Protein AF-A0A7S4BWJ1-F1 (afdb_monomer_lite)

Structure (mmCIF, N/CA/C/O backbone):
data_AF-A0A7S4BWJ1-F1
#
_entry.id   AF-A0A7S4BWJ1-F1
#
loop_
_atom_site.group_PDB
_atom_site.id
_atom_site.type_symbol
_atom_site.label_atom_id
_atom_site.label_alt_id
_atom_site.label_comp_id
_atom_site.label_asym_id
_atom_site.label_entity_id
_atom_site.label_seq_id
_atom_site.pdbx_PDB_ins_code
_atom_site.Cartn_x
_atom_site.Cartn_y
_atom_site.Cartn_z
_atom_site.occupancy
_atom_site.B_iso_or_equiv
_atom_site.auth_seq_id
_atom_site.auth_comp_id
_atom_site.auth_asym_id
_atom_site.auth_atom_id
_atom_site.pdbx_PDB_model_num
ATOM 1 N N . SER A 1 1 ? 9.819 14.520 -28.546 1.00 39.53 1 SER A N 1
ATOM 2 C CA . SER A 1 1 ? 8.420 14.051 -28.594 1.00 39.53 1 SER A CA 1
ATOM 3 C C . SER A 1 1 ? 8.382 12.664 -29.224 1.00 39.53 1 SER A C 1
ATOM 5 O O . SER A 1 1 ? 8.125 12.524 -30.409 1.00 39.53 1 SER A O 1
ATOM 7 N N . GLY A 1 2 ? 8.712 11.624 -28.452 1.00 38.44 2 GLY A N 1
ATOM 8 C CA . GLY A 1 2 ? 8.504 10.240 -28.890 1.00 38.44 2 GLY A CA 1
ATOM 9 C C . GLY A 1 2 ? 7.064 9.857 -28.573 1.00 38.44 2 GLY A C 1
ATOM 10 O O . GLY A 1 2 ? 6.700 9.837 -27.399 1.00 38.44 2 GLY A O 1
ATOM 11 N N . GLY A 1 3 ? 6.239 9.668 -29.602 1.00 44.72 3 GLY A N 1
ATOM 12 C CA . GLY A 1 3 ? 4.825 9.327 -29.455 1.00 44.72 3 GLY A CA 1
ATOM 13 C C . GLY A 1 3 ? 4.635 8.011 -28.701 1.00 44.72 3 GLY A C 1
ATOM 14 O O . GLY A 1 3 ? 5.409 7.071 -28.867 1.00 44.72 3 GLY A O 1
ATOM 15 N N . CYS A 1 4 ? 3.595 7.953 -27.871 1.00 61.53 4 CYS A N 1
ATOM 16 C CA . CYS A 1 4 ? 3.177 6.757 -27.144 1.00 61.53 4 CYS A CA 1
ATOM 17 C C . CYS A 1 4 ? 2.519 5.730 -28.099 1.00 61.53 4 CYS A C 1
ATOM 19 O O . CYS A 1 4 ? 1.411 5.293 -27.813 1.00 61.53 4 CYS A O 1
ATOM 21 N N . ASN A 1 5 ? 3.161 5.320 -29.199 1.00 47.78 5 ASN A N 1
ATOM 22 C CA . ASN A 1 5 ? 2.589 4.308 -30.099 1.00 47.78 5 ASN A CA 1
ATOM 23 C C . ASN A 1 5 ? 2.694 2.894 -29.507 1.00 47.78 5 ASN A C 1
ATOM 25 O O . ASN A 1 5 ? 3.675 2.552 -28.846 1.00 47.78 5 ASN A O 1
ATOM 29 N N . ASP A 1 6 ? 1.636 2.115 -29.719 1.00 45.41 6 ASP A N 1
ATOM 30 C CA . ASP A 1 6 ? 1.399 0.799 -29.137 1.00 45.41 6 ASP A CA 1
ATOM 31 C C . ASP A 1 6 ? 2.317 -0.271 -29.735 1.00 45.41 6 ASP A C 1
ATOM 33 O O . ASP A 1 6 ? 2.319 -0.507 -30.941 1.00 45.41 6 ASP A O 1
ATOM 37 N N . ALA A 1 7 ? 3.055 -0.976 -28.880 1.00 34.31 7 ALA A N 1
ATOM 38 C CA . ALA A 1 7 ? 3.516 -2.320 -29.199 1.00 34.31 7 ALA A CA 1
ATOM 39 C C . ALA A 1 7 ? 2.448 -3.293 -28.681 1.00 34.31 7 ALA A C 1
ATOM 41 O O . ALA A 1 7 ? 2.498 -3.740 -27.537 1.00 34.31 7 ALA A O 1
ATOM 42 N N . SER A 1 8 ? 1.424 -3.554 -29.495 1.00 33.28 8 SER A N 1
ATOM 43 C CA . SER A 1 8 ? 0.473 -4.638 -29.237 1.00 33.28 8 SER A CA 1
ATOM 44 C C . SER A 1 8 ? 1.195 -5.987 -29.351 1.00 33.28 8 SER A C 1
ATOM 46 O O . SER A 1 8 ? 1.904 -6.197 -30.339 1.00 33.28 8 SER A O 1
ATOM 48 N N . PRO A 1 9 ? 1.007 -6.943 -28.427 1.00 37.25 9 PRO A N 1
ATOM 49 C CA . PRO A 1 9 ? 1.383 -8.321 -28.699 1.00 37.25 9 PRO A CA 1
ATOM 50 C C . PRO A 1 9 ? 0.425 -8.893 -29.755 1.00 37.25 9 PRO A C 1
ATOM 52 O O . PRO A 1 9 ? -0.798 -8.800 -29.625 1.00 37.25 9 PRO A O 1
ATOM 55 N N . SER A 1 10 ? 0.979 -9.464 -30.826 1.00 34.44 10 SER A N 1
ATOM 56 C CA . SER A 1 10 ? 0.205 -10.093 -31.896 1.00 34.44 10 SER A CA 1
ATOM 57 C C . SER A 1 10 ? -0.663 -11.224 -31.342 1.00 34.44 10 SER A C 1
ATOM 59 O O . SER A 1 10 ? -0.141 -12.193 -30.789 1.00 34.44 10 SER A O 1
ATOM 61 N N . THR A 1 11 ? -1.974 -11.149 -31.551 1.00 34.91 11 THR A N 1
ATOM 62 C CA . THR A 1 11 ? -2.877 -12.293 -31.406 1.00 34.91 11 THR A CA 1
ATOM 63 C C . THR A 1 11 ? -3.617 -12.490 -32.721 1.00 34.91 11 THR A C 1
ATOM 65 O O . THR A 1 11 ? -4.463 -11.694 -33.110 1.00 34.91 11 THR A O 1
ATOM 68 N N . ALA A 1 12 ? -3.274 -13.561 -33.433 1.00 31.23 12 ALA A N 1
ATOM 69 C CA . ALA A 1 12 ? -4.161 -14.157 -34.417 1.00 31.23 12 ALA A CA 1
ATOM 70 C C . ALA A 1 12 ? -4.761 -15.402 -33.760 1.00 31.23 12 ALA A C 1
ATOM 72 O O . ALA A 1 12 ? -4.110 -16.440 -33.669 1.00 31.23 12 ALA A O 1
ATOM 73 N N . VAL A 1 13 ? -5.993 -15.284 -33.269 1.00 35.00 13 VAL A N 1
ATOM 74 C CA . VAL A 1 13 ? -6.851 -16.434 -32.970 1.00 35.00 13 VAL A CA 1
ATOM 75 C C . VAL A 1 13 ? -8.160 -16.185 -33.703 1.00 35.00 13 VAL A C 1
ATOM 77 O O . VAL A 1 13 ? -8.812 -15.164 -33.499 1.00 35.00 13 VAL A O 1
ATOM 80 N N . GLY A 1 14 ? -8.471 -17.087 -34.633 1.00 27.53 14 GLY A N 1
ATOM 81 C CA . GLY A 1 14 ? -9.634 -17.002 -35.504 1.00 27.53 14 GLY A CA 1
ATOM 82 C C . GLY A 1 14 ? -10.941 -17.012 -34.720 1.00 27.53 14 GLY A C 1
ATOM 83 O O . GLY A 1 14 ? -11.116 -17.764 -33.763 1.00 27.53 14 GLY A O 1
ATOM 84 N N . THR A 1 15 ? -11.868 -16.168 -35.152 1.00 31.91 15 THR A N 1
ATOM 85 C CA . THR A 1 15 ? -13.240 -16.120 -34.666 1.00 31.91 15 THR A CA 1
ATOM 86 C C . THR A 1 15 ? -14.075 -17.194 -35.362 1.00 31.91 15 THR A C 1
ATOM 88 O O . THR A 1 15 ? -14.269 -17.167 -36.575 1.00 31.91 15 THR A O 1
ATOM 91 N N . SER A 1 16 ? -14.640 -18.117 -34.588 1.00 29.56 16 SER A N 1
ATOM 92 C CA . SER A 1 16 ? -15.870 -18.819 -34.963 1.00 29.56 16 SER A CA 1
ATOM 93 C C . SER A 1 16 ? -16.861 -18.643 -33.822 1.00 29.56 16 SER A C 1
ATOM 95 O O . SER A 1 16 ? -16.600 -19.072 -32.699 1.00 29.56 16 SER A O 1
ATOM 97 N N . GLY A 1 17 ? -17.946 -17.925 -34.103 1.00 32.59 17 GLY A N 1
ATOM 98 C CA . GLY A 1 17 ? -18.931 -17.519 -33.113 1.00 32.59 17 GLY A CA 1
ATOM 99 C C . GLY A 1 17 ? -19.754 -18.677 -32.566 1.00 32.59 17 GLY A C 1
ATOM 100 O O . GLY A 1 17 ? -20.134 -19.585 -33.300 1.00 32.59 17 GLY A O 1
ATOM 101 N N . ILE A 1 18 ? -20.090 -18.570 -31.284 1.00 29.91 18 ILE A N 1
ATOM 102 C CA . ILE A 1 18 ? -21.282 -19.162 -30.685 1.00 29.91 18 ILE A CA 1
ATOM 103 C C . ILE A 1 18 ? -21.836 -18.099 -29.735 1.00 29.91 18 ILE A C 1
ATOM 105 O O . ILE A 1 18 ? -21.133 -17.623 -28.847 1.00 29.91 18 ILE A O 1
ATOM 109 N N . ALA A 1 19 ? -23.079 -17.683 -29.971 1.00 36.59 19 ALA A N 1
ATOM 110 C CA . ALA A 1 19 ? -23.831 -16.872 -29.028 1.00 36.59 19 ALA A CA 1
ATOM 111 C C . ALA A 1 19 ? -24.174 -17.736 -27.808 1.00 36.59 19 ALA A C 1
ATOM 113 O O . ALA A 1 19 ? -24.750 -18.811 -27.967 1.00 36.59 19 ALA A O 1
ATOM 114 N N . THR A 1 20 ? -23.848 -17.265 -26.607 1.00 30.75 20 THR A N 1
ATOM 115 C CA . THR A 1 20 ? -24.339 -17.858 -25.360 1.00 30.75 20 THR A CA 1
ATOM 116 C C . THR A 1 20 ? -24.841 -16.771 -24.425 1.00 30.75 20 THR A C 1
ATOM 118 O O . THR A 1 20 ? -24.214 -15.725 -24.263 1.00 30.75 20 THR A O 1
ATOM 121 N N . GLU A 1 21 ? -26.014 -17.055 -23.874 1.00 32.78 21 GLU A N 1
ATOM 122 C CA . GLU A 1 21 ? -26.848 -16.253 -22.988 1.00 32.78 21 GLU A CA 1
ATOM 123 C C . GLU A 1 21 ? -26.105 -15.706 -21.759 1.00 32.78 21 GLU A C 1
ATOM 125 O O . GLU A 1 21 ? -25.102 -16.261 -21.308 1.00 32.78 21 GLU A O 1
ATOM 130 N N . ALA A 1 22 ? -26.639 -14.615 -21.200 1.00 37.72 22 ALA A N 1
ATOM 131 C CA . ALA A 1 22 ? -26.168 -13.967 -19.982 1.00 37.72 22 ALA A CA 1
ATOM 132 C C . ALA A 1 22 ? -26.289 -14.905 -18.764 1.00 37.72 22 ALA A C 1
ATOM 134 O O . ALA A 1 22 ? -27.278 -14.891 -18.031 1.00 37.72 22 ALA A O 1
ATOM 135 N N . GLY A 1 23 ? -25.271 -15.737 -18.558 1.00 31.92 23 GLY A N 1
ATOM 136 C CA . GLY A 1 23 ? -25.072 -16.501 -17.336 1.00 31.92 23 GLY A CA 1
ATOM 137 C C . GLY A 1 23 ? -24.516 -15.606 -16.231 1.00 31.92 23 GLY A C 1
ATOM 138 O O . GLY A 1 23 ? -23.552 -14.875 -16.439 1.00 31.92 23 GLY A O 1
ATOM 139 N N . SER A 1 24 ? -25.122 -15.681 -15.046 1.00 41.91 24 SER A N 1
ATOM 140 C CA . SER A 1 24 ? -24.577 -15.163 -13.788 1.00 41.91 24 SER A CA 1
ATOM 141 C C . SER A 1 24 ? -23.093 -15.541 -13.661 1.00 41.91 24 SER A C 1
ATOM 143 O O . SER A 1 24 ? -22.748 -16.713 -13.502 1.00 41.91 24 SER A O 1
ATOM 145 N N . SER A 1 25 ? -22.202 -14.552 -13.767 1.00 46.81 25 SER A N 1
ATOM 146 C CA . SER A 1 25 ? -20.763 -14.747 -13.612 1.00 46.81 25 SER A CA 1
ATOM 147 C C . SER A 1 25 ? -20.450 -14.977 -12.132 1.00 46.81 25 SER A C 1
ATOM 149 O O . SER A 1 25 ? -20.190 -14.035 -11.379 1.00 46.81 25 SER A O 1
ATOM 151 N N . ASN A 1 26 ? -20.496 -16.235 -11.692 1.00 55.44 26 ASN A N 1
ATOM 152 C CA . ASN A 1 26 ? -19.967 -16.642 -10.392 1.00 55.44 26 ASN A CA 1
ATOM 153 C C . ASN A 1 26 ? -18.438 -16.527 -10.416 1.00 55.44 26 ASN A C 1
ATOM 155 O O . ASN A 1 26 ? -17.720 -17.521 -10.552 1.00 55.44 26 ASN A O 1
ATOM 159 N N . VAL A 1 27 ? -17.919 -15.303 -10.284 1.00 64.19 27 VAL A N 1
ATOM 160 C CA . VAL A 1 27 ? -16.497 -15.119 -9.991 1.00 64.19 27 VAL A CA 1
ATOM 161 C C . VAL A 1 27 ? -16.212 -15.815 -8.679 1.00 64.19 27 VAL A C 1
ATOM 163 O O . VAL A 1 27 ? -16.706 -15.420 -7.624 1.00 64.19 27 VAL A O 1
ATOM 166 N N . THR A 1 28 ? -15.412 -16.867 -8.758 1.00 78.56 28 THR A N 1
ATOM 167 C CA . THR A 1 28 ? -15.057 -17.655 -7.591 1.00 78.56 28 THR A CA 1
ATOM 168 C C . THR A 1 28 ? -13.766 -17.085 -7.025 1.00 78.56 28 THR A C 1
ATOM 170 O O . THR A 1 28 ? -12.676 -17.360 -7.519 1.00 78.56 28 THR A O 1
ATOM 173 N N . TYR A 1 29 ? -13.893 -16.247 -6.000 1.00 93.56 29 TYR A N 1
ATOM 174 C CA . TYR A 1 29 ? -12.792 -15.973 -5.084 1.00 93.56 29 TYR A CA 1
ATOM 175 C C . TYR A 1 29 ? -12.915 -16.887 -3.864 1.00 93.56 29 TYR A C 1
ATOM 177 O O . TYR A 1 29 ? -14.016 -17.249 -3.446 1.00 93.56 29 TYR A O 1
ATOM 185 N N . SER A 1 30 ? -11.788 -17.251 -3.266 1.00 94.88 30 SER A N 1
ATOM 186 C CA . SER A 1 30 ? -11.740 -18.008 -2.011 1.00 94.88 30 SER A CA 1
ATOM 187 C C . SER A 1 30 ? -11.031 -17.198 -0.935 1.00 94.88 30 SER A C 1
ATOM 189 O O . SER A 1 30 ? -10.383 -16.196 -1.229 1.00 94.88 30 SER A O 1
ATOM 191 N N . ARG A 1 31 ? -11.116 -17.618 0.331 1.00 95.69 31 ARG A N 1
ATOM 192 C CA . ARG A 1 31 ? -10.208 -17.083 1.356 1.00 95.69 31 ARG A CA 1
ATOM 193 C C . ARG A 1 31 ? -8.766 -17.388 0.956 1.00 95.69 31 ARG A C 1
ATOM 195 O O . ARG A 1 31 ? -8.497 -18.455 0.400 1.00 95.69 31 ARG A O 1
ATOM 202 N N . LEU A 1 32 ? -7.861 -16.454 1.233 1.00 94.94 32 LEU A N 1
ATOM 203 C CA . LEU A 1 32 ? -6.437 -16.662 1.012 1.00 94.94 32 LEU A CA 1
ATOM 204 C C . LEU A 1 32 ? -5.968 -17.839 1.894 1.00 94.94 32 LEU A C 1
ATOM 206 O O . LEU A 1 32 ? -6.185 -17.797 3.109 1.00 94.94 32 LEU A O 1
ATOM 210 N N . PRO A 1 33 ? -5.369 -18.899 1.321 1.00 92.38 33 PRO A N 1
ATOM 211 C CA . PRO A 1 33 ? -4.972 -20.074 2.092 1.00 92.38 33 PRO A CA 1
ATOM 212 C C . PRO A 1 33 ? -4.001 -19.728 3.223 1.00 92.38 33 PRO A C 1
ATOM 214 O O . PRO A 1 33 ? -3.115 -18.892 3.049 1.00 92.38 33 PRO A O 1
ATOM 217 N N . ASN A 1 34 ? -4.151 -20.399 4.369 1.00 90.12 34 ASN A N 1
ATOM 218 C CA . ASN A 1 34 ? -3.296 -20.236 5.553 1.00 90.12 34 ASN A CA 1
ATOM 219 C C . ASN A 1 34 ? -3.198 -18.790 6.080 1.00 90.12 34 ASN A C 1
ATOM 221 O O . ASN A 1 34 ? -2.219 -18.439 6.735 1.00 90.12 34 ASN A O 1
ATOM 225 N N . SER A 1 35 ? -4.205 -17.953 5.812 1.00 90.25 35 SER A N 1
ATOM 226 C CA . SER A 1 35 ? -4.239 -16.558 6.247 1.00 90.25 35 SER A CA 1
ATOM 227 C C . SER A 1 35 ? -5.557 -16.222 6.956 1.00 90.25 35 SER A C 1
ATOM 229 O O . SER A 1 35 ? -6.624 -16.638 6.494 1.00 90.25 35 SER A O 1
ATOM 231 N N . PRO A 1 36 ? -5.528 -15.440 8.054 1.00 88.75 36 PRO A N 1
ATOM 232 C CA . PRO A 1 36 ? -6.744 -14.983 8.728 1.00 88.75 36 PRO A CA 1
ATOM 233 C C . PRO A 1 36 ? -7.492 -13.885 7.950 1.00 88.75 36 PRO A C 1
ATOM 235 O O . PRO A 1 36 ? -8.639 -13.576 8.268 1.00 88.75 36 PRO A O 1
ATOM 238 N N . PHE A 1 37 ? -6.867 -13.292 6.930 1.00 93.00 37 PHE A N 1
ATOM 239 C CA . PHE A 1 37 ? -7.472 -12.290 6.054 1.00 93.00 37 PHE A CA 1
ATOM 240 C C . PHE A 1 37 ? -7.005 -12.454 4.604 1.00 93.00 37 PHE A C 1
ATOM 242 O O . PHE A 1 37 ? -6.018 -13.122 4.306 1.00 93.00 37 PHE A O 1
ATOM 249 N N . GLY A 1 38 ? -7.709 -11.798 3.694 1.00 95.31 38 GLY A N 1
ATOM 250 C CA . GLY A 1 38 ? -7.449 -11.82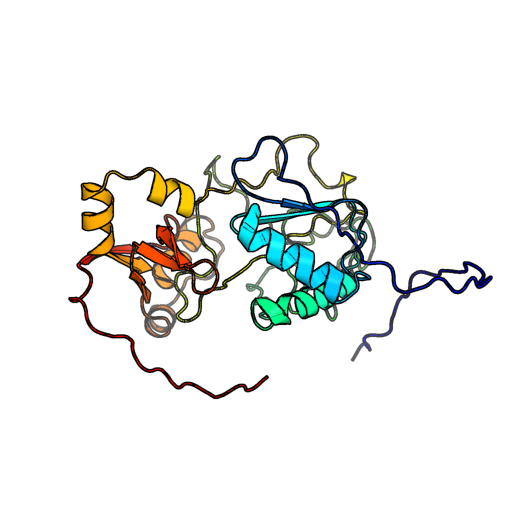6 2.265 1.00 95.31 38 GLY A CA 1
ATOM 251 C C . GLY A 1 38 ? -8.352 -12.778 1.501 1.00 95.31 38 GLY A C 1
ATOM 252 O O . GLY A 1 38 ? -8.768 -13.825 2.004 1.00 95.31 38 GLY A O 1
ATOM 253 N N . ILE A 1 39 ? -8.651 -12.393 0.266 1.00 97.00 39 ILE A N 1
ATOM 254 C CA . ILE A 1 39 ? -9.196 -13.297 -0.742 1.00 97.00 39 ILE A CA 1
ATOM 255 C C . ILE A 1 39 ? -8.139 -13.619 -1.794 1.00 97.00 39 ILE A C 1
ATOM 257 O O . ILE A 1 39 ? -7.246 -12.815 -2.067 1.00 97.00 39 ILE A O 1
ATOM 261 N N . GLU A 1 40 ? -8.274 -14.787 -2.403 1.00 97.38 40 GLU A N 1
ATOM 262 C CA . GLU A 1 40 ? -7.518 -15.210 -3.569 1.00 97.38 40 GLU A CA 1
ATOM 263 C C . GLU A 1 40 ? -8.458 -15.321 -4.775 1.00 97.38 40 GLU A C 1
ATOM 265 O O . GLU A 1 40 ? -9.530 -15.922 -4.686 1.00 97.38 40 GLU A O 1
ATOM 270 N N . VAL A 1 41 ? -8.048 -14.736 -5.901 1.00 96.44 41 VAL A N 1
ATOM 271 C CA . VAL A 1 41 ? -8.742 -14.807 -7.191 1.00 96.44 41 VAL A CA 1
ATOM 272 C C . VAL A 1 41 ? -7.865 -15.601 -8.157 1.00 96.44 41 VAL A C 1
ATOM 274 O O . VAL A 1 41 ? -6.705 -15.248 -8.387 1.00 96.44 41 VAL A O 1
ATOM 277 N N . ARG A 1 42 ? -8.418 -16.670 -8.735 1.00 94.69 42 ARG A N 1
ATOM 278 C CA . ARG A 1 42 ? -7.762 -17.516 -9.746 1.00 94.69 42 ARG A CA 1
ATOM 279 C C . ARG A 1 42 ? -8.638 -17.617 -10.988 1.00 94.69 42 ARG A C 1
ATOM 281 O O . ARG A 1 42 ? -9.853 -17.492 -10.896 1.00 94.69 42 ARG A O 1
ATOM 288 N N . GLY A 1 43 ? -8.018 -17.844 -12.145 1.00 92.12 43 GLY A N 1
ATOM 289 C CA . GLY A 1 43 ? -8.739 -18.054 -13.406 1.00 92.12 43 GLY A CA 1
ATOM 290 C C . GLY A 1 43 ? -9.390 -16.805 -14.014 1.00 92.12 43 GLY A C 1
ATOM 291 O O . GLY A 1 43 ? -10.083 -16.931 -15.016 1.00 92.12 43 GLY A O 1
ATOM 292 N N . LEU A 1 44 ? -9.152 -15.611 -13.460 1.00 93.44 44 LEU A N 1
ATOM 293 C CA . LEU A 1 44 ? -9.688 -14.343 -13.963 1.00 93.44 44 LEU A CA 1
ATOM 294 C C . LEU A 1 44 ? -8.547 -13.383 -14.313 1.00 93.44 44 LEU A C 1
ATOM 296 O O . LEU A 1 44 ? -7.764 -13.023 -13.437 1.00 93.44 44 LEU A O 1
ATOM 300 N N . GLN A 1 45 ? -8.461 -12.934 -15.569 1.00 94.31 45 GLN A N 1
ATOM 301 C CA . GLN A 1 45 ? -7.558 -11.843 -15.960 1.00 94.31 45 GLN A CA 1
ATOM 302 C C . GLN A 1 45 ? -8.230 -10.502 -15.655 1.00 94.31 45 GLN A C 1
ATOM 304 O O . GLN A 1 45 ? -9.194 -10.118 -16.318 1.00 94.31 45 GLN A O 1
ATOM 309 N N . LEU A 1 46 ? -7.717 -9.772 -14.665 1.00 95.06 46 LEU A N 1
ATOM 310 C CA . LEU A 1 46 ? -8.362 -8.563 -14.146 1.00 95.06 46 LEU A CA 1
ATOM 311 C C . LEU A 1 46 ? -8.500 -7.448 -15.186 1.00 95.06 46 LEU A C 1
ATOM 313 O O . LEU A 1 46 ? -9.426 -6.643 -15.103 1.00 95.06 46 LEU A O 1
ATOM 317 N N . LEU A 1 47 ? -7.604 -7.394 -16.173 1.00 94.88 47 LEU A N 1
ATOM 318 C CA . LEU A 1 47 ? -7.691 -6.426 -17.266 1.00 94.88 47 LEU A CA 1
ATOM 319 C C . LEU A 1 47 ? -8.964 -6.622 -18.105 1.00 94.88 47 LEU A C 1
ATOM 321 O O . LEU A 1 47 ? -9.558 -5.643 -18.546 1.00 94.88 47 LEU A O 1
ATOM 325 N N . HIS A 1 48 ? -9.398 -7.873 -18.278 1.00 93.81 48 HIS A N 1
ATOM 326 C CA . HIS A 1 48 ? -10.514 -8.258 -19.147 1.00 93.81 48 HIS A CA 1
ATOM 327 C C . HIS A 1 48 ? -11.788 -8.639 -18.388 1.00 93.81 48 HIS A C 1
ATOM 329 O O . HIS A 1 48 ? -12.808 -8.890 -19.020 1.00 93.81 48 HIS A O 1
ATOM 335 N N . ALA A 1 49 ? -11.741 -8.671 -17.053 1.00 95.00 49 ALA A N 1
ATOM 336 C CA . ALA A 1 49 ? -12.911 -8.930 -16.223 1.00 95.00 49 ALA A CA 1
ATOM 337 C C . ALA A 1 49 ? -14.042 -7.947 -16.560 1.00 95.00 49 ALA A C 1
ATOM 339 O O . ALA A 1 49 ? -13.784 -6.748 -16.721 1.00 95.00 49 ALA A O 1
ATOM 340 N N . THR A 1 50 ? -15.284 -8.416 -16.613 1.00 95.50 50 THR A N 1
ATOM 341 C CA . THR A 1 50 ? -16.449 -7.531 -16.749 1.00 95.50 50 THR A CA 1
ATOM 342 C C . THR A 1 50 ? -16.586 -6.625 -15.520 1.00 95.50 50 THR A C 1
ATOM 344 O O . THR A 1 50 ? -15.951 -6.841 -14.484 1.00 95.50 50 THR A O 1
ATOM 347 N N . ASP A 1 51 ? -17.406 -5.580 -15.611 1.00 94.44 51 ASP A N 1
ATOM 348 C CA . ASP A 1 51 ? -17.600 -4.670 -14.479 1.00 94.44 51 ASP A CA 1
ATOM 349 C C . ASP A 1 51 ? -18.311 -5.341 -13.291 1.00 94.44 51 ASP A C 1
ATOM 351 O O . ASP A 1 51 ? -18.013 -5.002 -12.145 1.00 94.44 51 ASP A O 1
ATOM 355 N N . ASP A 1 52 ? -19.177 -6.330 -13.531 1.00 94.25 52 ASP A N 1
ATOM 356 C CA . ASP A 1 52 ? -19.816 -7.104 -12.460 1.00 94.25 52 ASP A CA 1
ATOM 357 C C . ASP A 1 52 ? -18.830 -8.069 -11.793 1.00 94.25 52 ASP A C 1
ATOM 359 O O . ASP A 1 52 ? -18.792 -8.166 -10.563 1.00 94.25 52 ASP A O 1
ATOM 363 N N . GLU A 1 53 ? -17.964 -8.716 -12.576 1.00 95.44 53 GLU A N 1
ATOM 364 C CA . GLU A 1 53 ? -16.888 -9.554 -12.042 1.00 95.44 53 GLU A CA 1
ATOM 365 C C . GLU A 1 53 ? -15.922 -8.736 -11.176 1.00 95.44 53 GLU A C 1
ATOM 367 O O . GLU A 1 53 ? -15.578 -9.131 -10.058 1.00 95.44 53 GLU A O 1
ATOM 372 N N . PHE A 1 54 ? -15.531 -7.555 -11.661 1.00 95.19 54 PHE A N 1
ATOM 373 C CA . PHE A 1 54 ? -14.650 -6.643 -10.939 1.00 95.19 54 PHE A CA 1
ATOM 374 C C . PHE A 1 54 ? -15.303 -6.120 -9.651 1.00 95.19 54 PHE A C 1
ATOM 376 O O . PHE A 1 54 ? -14.665 -6.059 -8.597 1.00 95.19 54 PHE A O 1
ATOM 383 N N . ARG A 1 55 ? -16.597 -5.781 -9.703 1.00 94.81 55 ARG A N 1
ATOM 384 C CA . ARG A 1 55 ? -17.363 -5.375 -8.517 1.00 94.81 55 ARG A CA 1
ATOM 385 C C . ARG A 1 55 ? -17.439 -6.505 -7.494 1.00 94.81 55 ARG A C 1
ATOM 387 O O . ARG A 1 55 ? -17.259 -6.252 -6.304 1.00 94.81 55 ARG A O 1
ATOM 394 N N . SER A 1 56 ? -17.661 -7.738 -7.951 1.00 95.00 56 SER A N 1
ATOM 395 C CA . SER A 1 56 ? -17.727 -8.926 -7.096 1.00 95.00 56 SER A CA 1
ATOM 396 C C . SER A 1 56 ? -16.427 -9.133 -6.315 1.00 95.00 56 SER A C 1
ATOM 398 O O . SER A 1 56 ? -16.458 -9.234 -5.087 1.00 95.00 56 SER A O 1
ATOM 400 N N . ILE A 1 57 ? -15.265 -9.090 -6.979 1.00 96.31 57 ILE A N 1
ATOM 401 C CA . ILE A 1 57 ? -13.974 -9.276 -6.292 1.00 96.31 57 ILE A CA 1
ATOM 402 C C . ILE A 1 57 ? -13.637 -8.122 -5.340 1.00 96.31 57 ILE A C 1
ATOM 404 O O . ILE A 1 57 ? -13.113 -8.368 -4.255 1.00 96.31 57 ILE A O 1
ATOM 408 N N . VAL A 1 58 ? -13.975 -6.873 -5.684 1.00 95.25 58 VAL A N 1
ATOM 409 C CA . VAL A 1 58 ? -13.770 -5.728 -4.779 1.00 95.25 58 VAL A CA 1
ATOM 410 C C . VAL A 1 58 ? -14.687 -5.845 -3.556 1.00 95.25 58 VAL A C 1
ATOM 412 O O . VAL A 1 58 ? -14.244 -5.642 -2.424 1.00 95.25 58 VAL A O 1
ATOM 415 N N . GLY A 1 59 ? -15.944 -6.253 -3.750 1.00 94.69 59 GLY A N 1
ATOM 416 C CA . GLY A 1 59 ? -16.866 -6.557 -2.654 1.00 94.69 59 GLY A CA 1
ATOM 417 C C . GLY A 1 59 ? -16.354 -7.688 -1.757 1.00 94.69 59 GLY A C 1
ATOM 418 O O . GLY A 1 59 ? -16.367 -7.563 -0.527 1.00 94.69 59 GLY A O 1
ATOM 419 N N . GLY A 1 60 ? -15.832 -8.762 -2.354 1.00 94.88 60 GLY A N 1
ATOM 420 C CA . GLY A 1 60 ? -15.196 -9.879 -1.653 1.00 94.88 60 GLY A CA 1
ATOM 421 C C . GLY A 1 60 ? -13.968 -9.457 -0.847 1.00 94.88 60 GLY A C 1
ATOM 422 O O . GLY A 1 60 ? -13.809 -9.870 0.304 1.00 94.88 60 GLY A O 1
ATOM 423 N N . MET A 1 61 ? -13.137 -8.568 -1.397 1.00 95.12 61 MET A N 1
ATOM 424 C CA . MET A 1 61 ? -11.968 -8.016 -0.711 1.00 95.12 61 MET A CA 1
ATOM 425 C C . MET A 1 61 ? -12.355 -7.341 0.608 1.00 95.12 61 MET A C 1
ATOM 427 O O . MET A 1 61 ? -11.703 -7.562 1.628 1.00 95.12 61 MET A O 1
ATOM 431 N N . PHE A 1 62 ? -13.426 -6.548 0.624 1.00 93.25 62 PHE A N 1
ATOM 432 C CA . PHE A 1 62 ? -13.884 -5.887 1.846 1.00 93.25 62 PHE A CA 1
ATOM 433 C C . PHE A 1 62 ? -14.600 -6.845 2.804 1.00 93.25 62 PHE A C 1
ATOM 435 O O . PHE A 1 62 ? -14.258 -6.899 3.991 1.00 93.25 62 PHE A O 1
ATOM 442 N N . SER A 1 63 ? -15.582 -7.593 2.299 1.00 91.38 63 SER A N 1
ATOM 443 C CA . SER A 1 63 ? -16.486 -8.415 3.116 1.00 91.38 63 SER A CA 1
ATOM 444 C C . SER A 1 63 ? -15.821 -9.674 3.679 1.00 91.38 63 SER A C 1
ATOM 446 O O . SER A 1 63 ? -16.036 -10.011 4.839 1.00 91.38 63 SER A O 1
ATOM 448 N N . VAL A 1 64 ? -14.973 -10.337 2.890 1.00 91.00 64 VAL A N 1
ATOM 449 C CA . VAL A 1 64 ? -14.317 -11.605 3.250 1.00 91.00 64 VAL A CA 1
ATOM 450 C C . VAL A 1 64 ? -12.818 -11.413 3.461 1.00 91.00 64 VAL A C 1
ATOM 452 O O . VAL A 1 64 ? -12.252 -11.967 4.401 1.00 91.00 64 VAL A O 1
ATOM 455 N N . GLY A 1 65 ? -12.177 -10.613 2.607 1.00 91.12 65 GLY A N 1
ATOM 456 C CA . GLY A 1 65 ? -10.722 -10.453 2.571 1.00 91.12 65 GLY A CA 1
ATOM 457 C C . GLY A 1 65 ? -10.156 -9.433 3.554 1.00 91.12 65 GLY A C 1
ATOM 458 O O . GLY A 1 65 ? -8.942 -9.305 3.668 1.00 91.12 65 GLY A O 1
ATOM 459 N N . HIS A 1 66 ? -11.008 -8.696 4.262 1.00 90.69 66 HIS A N 1
ATOM 460 C CA . HIS A 1 66 ? -10.607 -7.668 5.224 1.00 90.69 66 HIS A CA 1
ATOM 461 C C . HIS A 1 66 ? -9.633 -6.627 4.636 1.00 90.69 66 HIS A C 1
ATOM 463 O O . HIS A 1 66 ? -8.747 -6.136 5.330 1.00 90.69 66 HIS A O 1
ATOM 469 N N . GLY A 1 67 ? -9.815 -6.289 3.355 1.00 92.00 67 GLY A N 1
ATOM 470 C CA . GLY A 1 67 ? -9.013 -5.298 2.634 1.00 92.00 67 GLY A CA 1
ATOM 471 C C . GLY A 1 67 ? -7.855 -5.866 1.809 1.00 92.00 67 GLY A C 1
ATOM 472 O O . GLY A 1 67 ? -7.144 -5.085 1.191 1.00 92.00 67 GLY A O 1
ATOM 473 N N . MET A 1 68 ? -7.667 -7.191 1.763 1.00 95.19 68 MET A N 1
ATOM 474 C CA . MET A 1 68 ? -6.615 -7.834 0.965 1.00 95.19 68 MET A CA 1
ATOM 475 C C . MET A 1 68 ? -7.205 -8.670 -0.181 1.00 95.19 68 MET A C 1
ATOM 477 O O . MET A 1 68 ? -8.101 -9.492 0.029 1.00 95.19 68 MET A O 1
ATOM 481 N N . LEU A 1 69 ? -6.680 -8.478 -1.392 1.00 96.19 69 LEU A N 1
ATOM 482 C CA . LEU A 1 69 ? -7.013 -9.244 -2.595 1.00 96.19 69 LEU A CA 1
ATOM 483 C C . LEU A 1 69 ? -5.718 -9.675 -3.277 1.00 96.19 69 LEU A C 1
ATOM 485 O O . LEU A 1 69 ? -4.878 -8.841 -3.605 1.00 96.19 69 LEU A O 1
ATOM 489 N N . VAL A 1 70 ? -5.584 -10.976 -3.531 1.00 96.44 70 VAL A N 1
ATOM 490 C CA . VAL A 1 70 ? -4.470 -11.554 -4.289 1.00 96.44 70 VAL A CA 1
ATOM 491 C C . VAL A 1 70 ? -5.018 -12.179 -5.566 1.00 96.44 70 VAL A C 1
ATOM 493 O O . VAL A 1 70 ? -5.690 -13.206 -5.518 1.00 96.44 70 VAL A O 1
ATOM 496 N N . ALA A 1 71 ? -4.729 -11.574 -6.717 1.00 95.69 71 ALA A N 1
ATOM 497 C CA . ALA A 1 71 ? -5.057 -12.149 -8.018 1.00 95.69 71 ALA A CA 1
ATOM 498 C C . ALA A 1 71 ? -3.852 -12.910 -8.574 1.00 95.69 71 ALA A C 1
ATOM 500 O O . ALA A 1 71 ? -2.750 -12.366 -8.667 1.00 95.69 71 ALA A O 1
ATOM 501 N N . ARG A 1 72 ? -4.053 -14.180 -8.924 1.00 93.62 72 ARG A N 1
ATOM 502 C CA . ARG A 1 72 ? -2.994 -15.061 -9.432 1.00 93.62 72 ARG A CA 1
ATOM 503 C C . ARG A 1 72 ? -2.907 -15.012 -10.949 1.00 93.62 72 ARG A C 1
ATOM 505 O O . ARG A 1 72 ? -3.878 -14.677 -11.620 1.00 93.62 72 ARG A O 1
ATOM 512 N N . ASP A 1 73 ? -1.734 -15.362 -11.466 1.00 91.94 73 ASP A N 1
ATOM 513 C CA . ASP A 1 73 ? -1.508 -15.650 -12.887 1.00 91.94 73 ASP A CA 1
ATOM 514 C C . ASP A 1 73 ? -1.859 -14.486 -13.835 1.00 91.94 73 ASP A C 1
ATOM 516 O O . ASP A 1 73 ? -2.265 -14.695 -14.979 1.00 91.94 73 ASP A O 1
ATOM 520 N N . GLN A 1 74 ? -1.703 -13.245 -13.360 1.00 94.06 74 GLN A N 1
ATOM 521 C CA . GLN A 1 74 ? -1.951 -12.035 -14.146 1.00 94.06 74 GLN A CA 1
ATOM 522 C C . GLN A 1 74 ? -0.807 -11.778 -15.130 1.00 94.06 74 GLN A C 1
ATOM 524 O O . GLN A 1 74 ? 0.364 -11.715 -14.734 1.00 94.06 74 GLN A O 1
ATOM 529 N N . ARG A 1 75 ? -1.144 -11.566 -16.402 1.00 92.56 75 ARG A N 1
ATOM 530 C CA . ARG A 1 75 ? -0.181 -11.255 -17.468 1.00 92.56 75 ARG A CA 1
ATOM 531 C C . ARG A 1 75 ? -0.388 -9.818 -17.922 1.00 92.56 75 ARG A C 1
ATOM 533 O O . ARG A 1 75 ? -1.263 -9.557 -18.738 1.00 92.56 75 ARG A O 1
ATOM 540 N N . LEU A 1 76 ? 0.372 -8.894 -17.341 1.00 92.56 76 LEU A N 1
ATOM 541 C CA . LEU A 1 76 ? 0.175 -7.459 -17.528 1.00 92.56 76 LEU A CA 1
ATOM 542 C C . LEU A 1 76 ? 1.493 -6.807 -17.947 1.00 92.56 76 LEU A C 1
ATOM 544 O O . LEU A 1 76 ? 2.489 -6.889 -17.225 1.00 92.56 76 LEU A O 1
ATOM 548 N N . ALA A 1 77 ? 1.495 -6.122 -19.086 1.00 91.44 77 ALA A N 1
ATOM 549 C CA . ALA A 1 77 ? 2.542 -5.160 -19.405 1.00 91.44 77 ALA A CA 1
ATOM 550 C C . ALA A 1 77 ? 2.368 -3.889 -18.542 1.00 91.44 77 ALA A C 1
ATOM 552 O O . ALA A 1 77 ? 1.283 -3.648 -18.006 1.00 91.44 77 ALA A O 1
ATOM 553 N N . PRO A 1 78 ? 3.379 -3.006 -18.427 1.00 91.31 78 PRO A N 1
ATOM 554 C CA . PRO A 1 78 ? 3.258 -1.772 -17.643 1.00 91.31 78 PRO A CA 1
ATOM 555 C C . PRO A 1 78 ? 2.016 -0.922 -17.976 1.00 91.31 78 PRO A C 1
ATOM 557 O O . PRO A 1 78 ? 1.345 -0.420 -17.075 1.00 91.31 78 PRO A O 1
ATOM 560 N N . ARG A 1 79 ? 1.639 -0.810 -19.257 1.00 92.19 79 ARG A N 1
ATOM 561 C CA . ARG A 1 79 ? 0.413 -0.092 -19.656 1.00 92.19 79 ARG A CA 1
ATOM 562 C C . ARG A 1 79 ? -0.868 -0.770 -19.169 1.00 92.19 79 ARG A C 1
ATOM 564 O O . ARG A 1 79 ? -1.815 -0.074 -18.794 1.00 92.19 79 ARG A O 1
ATOM 571 N N . ASP A 1 80 ? -0.887 -2.097 -19.129 1.00 94.75 80 ASP A N 1
ATOM 572 C CA . ASP A 1 80 ? -2.020 -2.867 -18.619 1.00 94.75 80 ASP A CA 1
ATOM 573 C C . ASP A 1 80 ? -2.177 -2.649 -17.115 1.00 94.75 80 ASP A C 1
ATOM 575 O O . ASP A 1 80 ? -3.288 -2.431 -16.638 1.00 94.75 80 ASP A O 1
ATOM 579 N N . VAL A 1 81 ? -1.063 -2.609 -16.372 1.00 94.38 81 VAL A N 1
ATOM 580 C CA . VAL A 1 81 ? -1.069 -2.284 -14.936 1.00 94.38 81 VAL A CA 1
ATOM 581 C C . VAL A 1 81 ? -1.618 -0.875 -14.704 1.00 94.38 81 VAL A C 1
ATOM 583 O O . VAL A 1 81 ? -2.480 -0.695 -13.847 1.00 94.38 81 VAL A O 1
ATOM 586 N N . GLN A 1 82 ? -1.188 0.124 -15.484 1.00 93.00 82 GLN A N 1
ATOM 587 C CA . GLN A 1 82 ? -1.734 1.481 -15.360 1.00 93.00 82 GLN A CA 1
ATOM 588 C C . GLN A 1 82 ? -3.237 1.530 -15.676 1.00 93.00 82 GLN A C 1
ATOM 590 O O . GLN A 1 82 ? -3.997 2.195 -14.971 1.00 93.00 82 GLN A O 1
ATOM 595 N N . THR A 1 83 ? -3.676 0.807 -16.704 1.00 94.00 83 THR A N 1
ATOM 596 C CA . THR A 1 83 ? -5.099 0.702 -17.063 1.00 94.00 83 THR A CA 1
ATOM 597 C C . THR A 1 83 ? -5.901 0.051 -15.937 1.00 94.00 83 THR A C 1
ATOM 599 O O . THR A 1 83 ? -6.950 0.560 -15.534 1.00 94.00 83 THR A O 1
ATOM 602 N N . LEU A 1 84 ? -5.380 -1.037 -15.370 1.00 94.94 84 LEU A N 1
ATOM 603 C CA . LEU A 1 84 ? -5.986 -1.750 -14.254 1.00 94.94 84 LEU A CA 1
ATOM 604 C C . LEU A 1 84 ? -6.074 -0.879 -12.990 1.00 94.94 84 LEU A C 1
ATOM 606 O O . LEU A 1 84 ? -7.116 -0.871 -12.333 1.00 94.94 84 LEU A O 1
ATOM 610 N N . LEU A 1 85 ? -5.041 -0.087 -12.682 1.00 93.25 85 LEU A N 1
ATOM 611 C CA . LEU A 1 85 ? -5.101 0.913 -11.608 1.00 93.25 85 LEU A CA 1
ATOM 612 C C . LEU A 1 85 ? -6.233 1.922 -11.833 1.00 93.25 85 LEU A C 1
ATOM 614 O O . LEU A 1 85 ? -6.928 2.282 -10.885 1.00 93.25 85 LEU A O 1
ATOM 618 N N . GLY A 1 86 ? -6.470 2.337 -13.080 1.00 92.69 86 GLY A N 1
ATOM 619 C CA . GLY A 1 86 ? -7.613 3.180 -13.437 1.00 92.69 86 GLY A CA 1
ATOM 620 C C . GLY A 1 86 ? -8.964 2.533 -13.107 1.00 92.69 86 GLY A C 1
ATOM 621 O O . GLY A 1 86 ? -9.856 3.210 -12.595 1.00 92.69 86 GLY A O 1
ATOM 622 N N . ARG A 1 87 ? -9.109 1.215 -13.319 1.00 94.06 87 ARG A N 1
ATOM 623 C CA . ARG A 1 87 ? -10.326 0.471 -12.933 1.00 94.06 87 ARG A CA 1
ATOM 624 C C . ARG A 1 87 ? -10.517 0.438 -11.419 1.00 94.06 87 ARG A C 1
ATOM 626 O O . ARG A 1 87 ? -11.616 0.714 -10.942 1.00 94.06 87 ARG A O 1
ATOM 633 N N . PHE A 1 88 ? -9.451 0.164 -10.665 1.00 93.88 88 PHE A N 1
ATOM 634 C CA . PHE A 1 88 ? -9.479 0.247 -9.202 1.00 93.88 88 PHE A CA 1
ATOM 635 C C . PHE A 1 88 ? -9.782 1.665 -8.708 1.00 93.88 88 PHE A C 1
ATOM 637 O O . PHE A 1 88 ? -10.452 1.827 -7.689 1.00 93.88 88 PHE A O 1
ATOM 644 N N . GLY A 1 89 ? -9.382 2.695 -9.455 1.00 91.69 89 GLY A N 1
ATOM 645 C CA . GLY A 1 89 ? -9.624 4.083 -9.078 1.00 91.69 89 GLY A CA 1
ATOM 646 C C . GLY A 1 89 ? -11.100 4.459 -8.926 1.00 91.69 89 GLY A C 1
ATOM 647 O O . GLY A 1 89 ? -11.415 5.359 -8.151 1.00 91.69 89 GLY A O 1
ATOM 648 N N . ARG A 1 90 ? -12.019 3.713 -9.556 1.00 90.50 90 ARG A N 1
ATOM 649 C CA . ARG A 1 90 ? -13.474 3.853 -9.342 1.00 90.50 90 ARG A CA 1
ATOM 650 C C . ARG A 1 90 ? -13.915 3.516 -7.908 1.00 90.50 90 ARG A C 1
ATOM 652 O O . ARG A 1 90 ? -14.976 3.952 -7.487 1.00 90.50 90 ARG A O 1
ATOM 659 N N . TYR A 1 91 ? -13.112 2.748 -7.170 1.00 91.69 91 TYR A N 1
ATOM 660 C CA . TYR A 1 91 ? -13.413 2.277 -5.813 1.00 91.69 91 TYR A CA 1
ATOM 661 C C . TYR A 1 91 ? -12.533 2.929 -4.737 1.00 91.69 91 TYR A C 1
ATOM 663 O O . TYR A 1 91 ? -12.958 3.039 -3.589 1.00 91.69 91 TYR A O 1
ATOM 671 N N . PHE A 1 92 ? -11.314 3.351 -5.094 1.00 91.12 92 PHE A N 1
ATOM 672 C CA . PHE A 1 92 ? -10.308 3.860 -4.145 1.00 91.12 92 PHE A CA 1
ATOM 673 C C . PHE A 1 92 ? -9.866 5.309 -4.409 1.00 91.12 92 PHE A C 1
ATOM 675 O O . PHE A 1 92 ? -9.079 5.852 -3.637 1.00 91.12 92 PHE A O 1
ATOM 682 N N . GLY A 1 93 ? -10.367 5.943 -5.473 1.00 89.44 93 GLY A N 1
ATOM 683 C CA . GLY A 1 93 ? -9.908 7.250 -5.945 1.00 89.44 93 GLY A CA 1
ATOM 684 C C . GLY A 1 93 ? -8.827 7.149 -7.025 1.00 89.44 93 GLY A C 1
ATOM 685 O O . GLY A 1 93 ? -8.217 6.102 -7.235 1.00 89.44 93 GLY A O 1
ATOM 686 N N . ALA A 1 94 ? -8.602 8.247 -7.749 1.00 88.50 94 ALA A N 1
ATOM 687 C CA . ALA A 1 94 ? -7.698 8.261 -8.898 1.00 88.50 94 ALA A CA 1
ATOM 688 C C . ALA A 1 94 ? -6.249 7.868 -8.519 1.00 88.50 94 ALA A C 1
ATOM 690 O O . ALA A 1 94 ? -5.748 8.320 -7.485 1.00 88.50 94 ALA A O 1
ATOM 691 N N . PRO A 1 95 ? -5.543 7.084 -9.362 1.00 87.56 95 PRO A N 1
ATOM 692 C CA . PRO A 1 95 ? -4.139 6.757 -9.136 1.00 87.56 95 PRO A CA 1
ATOM 693 C C . PRO A 1 95 ? -3.273 8.014 -9.037 1.00 87.56 95 PRO A C 1
ATOM 695 O O . PRO A 1 95 ? -3.280 8.868 -9.924 1.00 87.56 95 PRO A O 1
ATOM 698 N N . VAL A 1 96 ? -2.480 8.109 -7.973 1.00 85.81 96 VAL A N 1
ATOM 699 C CA . VAL A 1 96 ? -1.564 9.234 -7.767 1.00 85.81 96 VAL A CA 1
ATOM 700 C C . VAL A 1 96 ? -0.314 9.033 -8.633 1.00 85.81 96 VAL A C 1
ATOM 702 O O . VAL A 1 96 ? 0.250 7.937 -8.620 1.00 85.81 96 VAL A O 1
ATOM 705 N N . PRO A 1 97 ? 0.148 10.050 -9.386 1.00 85.00 97 PRO A N 1
ATOM 706 C CA . PRO A 1 97 ? 1.424 9.977 -10.086 1.00 85.00 97 PRO A CA 1
ATOM 707 C C . PRO A 1 97 ? 2.566 9.677 -9.118 1.00 85.00 97 PRO A C 1
ATOM 709 O O . PRO A 1 97 ? 2.668 10.276 -8.045 1.00 85.00 97 PRO A O 1
ATOM 712 N N . TYR A 1 98 ? 3.449 8.769 -9.512 1.00 81.12 98 TYR A N 1
ATOM 713 C CA . TYR A 1 98 ? 4.593 8.432 -8.694 1.00 81.12 98 TYR A CA 1
ATOM 714 C C . TYR A 1 98 ? 5.653 9.536 -8.782 1.00 81.12 98 TYR A C 1
ATOM 716 O O . TYR A 1 98 ? 6.209 9.815 -9.849 1.00 81.12 98 TYR A O 1
ATOM 724 N N . VAL A 1 99 ? 5.949 10.166 -7.645 1.00 75.12 99 VAL A N 1
ATOM 725 C CA . VAL A 1 99 ? 6.995 11.188 -7.544 1.00 75.12 99 VAL A CA 1
ATOM 726 C C . VAL A 1 99 ? 8.331 10.498 -7.289 1.00 75.12 99 VAL A C 1
ATOM 728 O O . VAL A 1 99 ? 8.611 10.056 -6.176 1.00 75.12 99 VAL A O 1
ATOM 731 N N . ARG A 1 100 ? 9.163 10.419 -8.332 1.00 71.69 100 ARG A N 1
ATOM 732 C CA . ARG A 1 100 ? 10.528 9.883 -8.238 1.00 71.69 100 ARG A CA 1
ATOM 733 C C . ARG A 1 100 ? 11.444 10.836 -7.481 1.00 71.69 100 ARG A C 1
ATOM 735 O O . ARG A 1 100 ? 11.406 12.050 -7.693 1.00 71.69 100 ARG A O 1
ATOM 742 N N . TRP A 1 101 ? 12.325 10.273 -6.663 1.00 64.56 101 TRP A N 1
ATOM 743 C CA . TRP A 1 101 ? 13.392 11.035 -6.025 1.00 64.56 101 TRP A CA 1
ATOM 744 C C . TRP A 1 101 ? 14.543 11.290 -7.010 1.00 64.56 101 TRP A C 1
ATOM 746 O O . TRP A 1 101 ? 14.799 10.460 -7.890 1.00 64.56 101 TRP A O 1
ATOM 756 N N . PRO A 1 102 ? 15.271 12.414 -6.875 1.00 58.94 102 PRO A N 1
ATOM 757 C CA . PRO A 1 102 ? 16.482 12.653 -7.654 1.00 58.94 102 PRO A CA 1
ATOM 758 C C . PRO A 1 102 ? 17.469 11.481 -7.526 1.00 58.94 102 PRO A C 1
ATOM 760 O O . PRO A 1 102 ? 17.727 11.012 -6.420 1.00 58.94 102 PRO A O 1
ATOM 763 N N . GLY A 1 103 ? 18.009 11.006 -8.65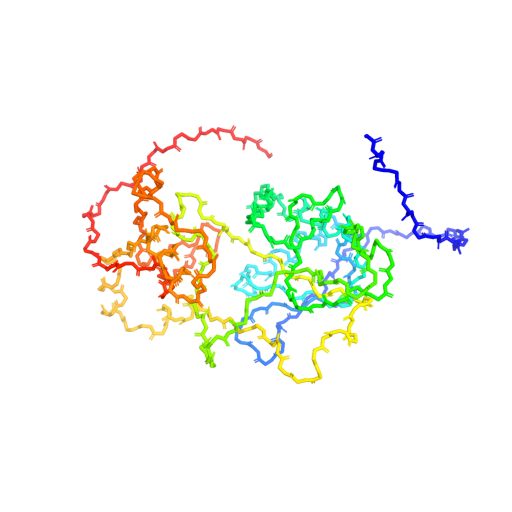3 1.00 62.72 103 GLY A N 1
ATOM 764 C CA . GLY A 1 103 ? 18.974 9.896 -8.691 1.00 62.72 103 GLY A CA 1
ATOM 765 C C . GLY A 1 103 ? 18.370 8.484 -8.714 1.00 62.72 103 GLY A C 1
ATOM 766 O O . GLY A 1 103 ? 19.119 7.509 -8.681 1.00 62.72 103 GLY A O 1
ATOM 767 N N . GLN A 1 104 ? 17.042 8.345 -8.778 1.00 69.25 104 GLN A N 1
ATOM 768 C CA . GLN A 1 104 ? 16.388 7.040 -8.925 1.00 69.25 104 GLN A CA 1
ATOM 769 C C . GLN A 1 104 ? 16.356 6.541 -10.373 1.00 69.25 104 GLN A C 1
ATOM 771 O O . GLN A 1 104 ? 16.577 7.303 -11.315 1.00 69.25 104 GLN A O 1
ATOM 776 N N . SER A 1 105 ? 16.088 5.240 -10.531 1.00 68.19 105 SER A N 1
ATOM 777 C CA . SER A 1 105 ? 16.018 4.565 -11.828 1.00 68.19 105 SER A CA 1
ATOM 778 C C . SER A 1 105 ? 15.031 5.237 -12.792 1.00 68.19 105 SER A C 1
ATOM 780 O O . SER A 1 105 ? 14.079 5.897 -12.351 1.00 68.19 105 SER A O 1
ATOM 782 N N . PRO A 1 106 ? 15.234 5.059 -14.112 1.00 75.81 106 PRO A N 1
ATOM 783 C CA . PRO A 1 106 ? 14.334 5.599 -15.119 1.00 75.81 106 PRO A CA 1
ATOM 784 C C . PRO A 1 106 ? 12.874 5.214 -14.858 1.00 75.81 106 PRO A C 1
ATOM 786 O O . PRO A 1 106 ? 12.563 4.107 -14.416 1.00 75.81 106 PRO A O 1
ATOM 789 N N . GLY A 1 107 ? 11.969 6.159 -15.114 1.00 80.69 107 GLY A N 1
ATOM 790 C CA . GLY A 1 107 ? 10.536 5.905 -15.033 1.00 80.69 107 GLY A CA 1
ATOM 791 C C . GLY A 1 107 ? 10.037 5.056 -16.198 1.00 80.69 107 GLY A C 1
ATOM 792 O O . GLY A 1 107 ? 10.664 4.997 -17.251 1.00 80.69 107 GLY A O 1
ATOM 793 N N . LEU A 1 108 ? 8.860 4.462 -16.029 1.00 88.12 108 LEU A N 1
ATOM 794 C CA . LEU A 1 108 ? 8.185 3.722 -17.090 1.00 88.12 108 LEU A CA 1
ATOM 795 C C . LEU A 1 108 ? 7.535 4.694 -18.087 1.00 88.12 108 LEU A C 1
ATOM 797 O O . LEU A 1 108 ? 6.726 5.553 -17.709 1.00 88.12 108 LEU A O 1
ATOM 801 N N . ARG A 1 109 ? 7.878 4.571 -19.372 1.00 88.06 109 ARG A N 1
ATOM 802 C CA . ARG A 1 109 ? 7.351 5.433 -20.439 1.00 88.06 109 ARG A CA 1
ATOM 803 C C . ARG A 1 109 ? 5.823 5.342 -20.505 1.00 88.06 109 ARG A C 1
ATOM 805 O O . ARG A 1 109 ? 5.244 4.260 -20.538 1.00 88.06 109 ARG A O 1
ATOM 812 N N . CYS A 1 110 ? 5.167 6.503 -20.537 1.00 86.38 110 CYS A N 1
ATOM 813 C CA . CYS A 1 110 ? 3.706 6.649 -20.552 1.00 86.38 110 CYS A CA 1
ATOM 814 C C . CYS A 1 110 ? 2.984 6.040 -19.319 1.00 86.38 110 CYS A C 1
ATOM 816 O O . CYS A 1 110 ? 1.753 6.029 -19.298 1.00 86.38 110 CYS A O 1
ATOM 818 N N . CYS A 1 111 ? 3.713 5.587 -18.285 1.00 90.31 111 CYS A N 1
ATOM 819 C CA . CYS A 1 111 ? 3.161 4.926 -17.099 1.00 90.31 111 CYS A CA 1
ATOM 820 C C . CYS A 1 111 ? 3.489 5.693 -15.800 1.00 90.31 111 CYS A C 1
ATOM 822 O O . CYS A 1 111 ? 4.242 5.226 -14.947 1.00 90.31 111 CYS A O 1
ATOM 824 N N . HIS A 1 112 ? 2.976 6.918 -15.669 1.00 87.00 112 HIS A N 1
ATOM 825 C CA . HIS A 1 112 ? 3.409 7.886 -14.650 1.00 87.00 112 HIS A CA 1
ATOM 826 C C . HIS A 1 112 ? 2.977 7.547 -13.218 1.00 87.00 112 HIS A C 1
ATOM 828 O O . HIS A 1 112 ? 3.586 8.043 -12.273 1.00 87.00 112 HIS A O 1
ATOM 834 N N . SER A 1 113 ? 1.945 6.720 -13.048 1.00 89.25 113 SER A N 1
ATOM 835 C CA . SER A 1 113 ? 1.474 6.270 -11.728 1.00 89.25 113 SER A CA 1
ATOM 836 C C . SER A 1 113 ? 2.195 5.016 -11.230 1.00 89.25 113 SER A C 1
ATOM 838 O O . SER A 1 113 ? 1.889 4.534 -10.145 1.00 89.25 113 SER A O 1
ATOM 840 N N . LEU A 1 114 ? 3.134 4.476 -12.014 1.00 90.56 114 LEU A N 1
ATOM 841 C CA . LEU A 1 114 ? 3.862 3.259 -11.679 1.00 90.56 114 LEU A CA 1
ATOM 842 C C . LEU A 1 114 ? 5.291 3.565 -11.231 1.00 90.56 114 LEU A C 1
ATOM 844 O O . LEU A 1 114 ? 5.984 4.413 -11.801 1.00 90.56 114 LEU A O 1
ATOM 848 N N . SER A 1 115 ? 5.746 2.793 -10.252 1.00 87.88 115 SER A N 1
ATOM 849 C CA . SER A 1 115 ? 7.148 2.661 -9.878 1.00 87.88 115 SER A CA 1
ATOM 850 C C . SER A 1 115 ? 7.567 1.199 -9.971 1.00 87.88 115 SER A C 1
ATOM 852 O O . SER A 1 115 ? 6.762 0.285 -9.796 1.00 87.88 115 SER A O 1
ATOM 854 N N . LEU A 1 116 ? 8.844 0.982 -10.276 1.00 88.06 116 LEU A N 1
ATOM 855 C CA . LEU A 1 116 ? 9.472 -0.328 -10.172 1.00 88.06 116 LEU A CA 1
ATOM 856 C C . LEU A 1 116 ? 10.158 -0.412 -8.809 1.00 88.06 116 LEU A C 1
ATOM 858 O O . LEU A 1 116 ? 10.876 0.512 -8.427 1.00 88.06 116 LEU A O 1
ATOM 862 N N . LEU A 1 117 ? 9.956 -1.513 -8.094 1.00 86.81 117 LEU A N 1
ATOM 863 C CA . LEU A 1 117 ? 10.603 -1.800 -6.816 1.00 86.81 117 LEU A CA 1
ATOM 864 C C . LEU A 1 117 ? 11.553 -2.983 -7.004 1.00 86.81 117 LEU A C 1
ATOM 866 O O . LEU A 1 117 ? 11.160 -3.997 -7.574 1.00 86.81 117 LEU A O 1
ATOM 870 N N . GLY A 1 118 ? 12.782 -2.860 -6.509 1.00 84.50 118 GLY A N 1
ATOM 871 C CA . GLY A 1 118 ? 13.769 -3.935 -6.551 1.00 84.50 118 GLY A CA 1
ATOM 872 C C . GLY A 1 118 ? 15.101 -3.523 -7.167 1.00 84.50 118 GLY A C 1
ATOM 873 O O . GLY A 1 118 ? 15.315 -2.380 -7.566 1.00 84.50 118 GLY A O 1
ATOM 874 N N . ASN A 1 119 ? 16.023 -4.481 -7.198 1.00 84.44 119 ASN A N 1
ATOM 875 C CA . ASN A 1 119 ? 17.397 -4.344 -7.687 1.00 84.44 119 ASN A CA 1
ATOM 876 C C . ASN A 1 119 ? 17.626 -5.018 -9.047 1.00 84.44 119 ASN A C 1
ATOM 878 O O . ASN A 1 119 ? 18.774 -5.303 -9.393 1.00 84.44 119 ASN A O 1
ATOM 882 N N . TYR A 1 120 ? 16.555 -5.277 -9.796 1.00 87.69 120 TYR A N 1
ATOM 883 C CA . TYR A 1 120 ? 16.631 -5.947 -11.085 1.00 87.69 120 TYR A CA 1
ATOM 884 C C . TYR A 1 120 ? 17.503 -5.155 -12.068 1.00 87.69 120 TYR A C 1
ATOM 886 O O . TYR A 1 120 ? 17.511 -3.921 -12.078 1.00 87.69 120 TYR A O 1
ATOM 894 N N . ARG A 1 121 ? 18.277 -5.875 -12.879 1.00 89.44 121 ARG A N 1
ATOM 895 C CA . ARG A 1 121 ? 19.112 -5.297 -13.932 1.00 89.44 121 ARG A CA 1
ATOM 896 C C . ARG A 1 121 ? 18.535 -5.695 -15.272 1.00 89.44 121 ARG A C 1
ATOM 898 O O . ARG A 1 121 ? 18.296 -6.882 -15.478 1.00 89.44 121 ARG A O 1
ATOM 905 N N . ALA A 1 122 ? 18.346 -4.710 -16.142 1.00 90.69 122 ALA A N 1
ATOM 906 C CA . ALA A 1 122 ? 17.779 -4.932 -17.457 1.00 90.69 122 ALA A CA 1
ATOM 907 C C . ALA A 1 122 ? 18.605 -5.976 -18.224 1.00 90.69 122 ALA A C 1
ATOM 909 O O . ALA A 1 122 ? 19.839 -5.910 -18.250 1.00 90.69 122 ALA A O 1
ATOM 910 N N . ARG A 1 123 ? 17.929 -6.954 -18.816 1.00 91.56 123 ARG A N 1
ATOM 911 C CA . ARG A 1 123 ? 18.514 -7.999 -19.666 1.00 91.56 123 ARG A CA 1
ATOM 912 C C . ARG A 1 123 ? 18.436 -7.628 -21.142 1.00 91.56 123 ARG A C 1
ATOM 914 O O . ARG A 1 123 ? 19.205 -8.156 -21.940 1.00 91.56 123 ARG A O 1
ATOM 921 N N . GLU A 1 124 ? 17.551 -6.694 -21.476 1.00 91.88 124 GLU A N 1
ATOM 922 C CA . GLU A 1 124 ? 17.307 -6.199 -22.828 1.00 91.88 124 GLU A CA 1
ATOM 923 C C . GLU A 1 124 ? 17.289 -4.660 -22.851 1.00 91.88 124 GLU A C 1
ATOM 925 O O . GLU A 1 124 ? 17.128 -4.002 -21.822 1.00 91.88 124 GLU A O 1
ATOM 930 N N . GLU A 1 125 ? 17.472 -4.073 -24.032 1.00 93.06 125 GLU A N 1
ATOM 931 C CA . GLU A 1 125 ? 17.384 -2.621 -24.225 1.00 93.06 125 GLU A CA 1
ATOM 932 C C . GLU A 1 125 ? 15.931 -2.133 -24.102 1.00 93.06 125 GLU A C 1
ATOM 934 O O . GLU A 1 125 ? 15.015 -2.756 -24.637 1.00 93.06 125 GLU A O 1
ATOM 939 N N . ASP A 1 126 ? 15.718 -0.994 -23.432 1.00 90.50 126 ASP A N 1
ATOM 940 C CA . ASP A 1 126 ? 14.386 -0.410 -23.174 1.00 90.50 126 ASP A CA 1
ATOM 941 C C . ASP A 1 126 ? 13.413 -1.394 -22.487 1.00 90.50 126 ASP A C 1
ATOM 943 O O . ASP A 1 126 ? 12.195 -1.320 -22.673 1.00 90.50 126 ASP A O 1
ATOM 947 N N . GLU A 1 127 ? 13.929 -2.319 -21.666 1.00 88.44 127 GLU A N 1
ATOM 948 C CA . GLU A 1 127 ? 13.103 -3.315 -20.979 1.00 88.44 127 GLU A CA 1
ATOM 949 C C . GLU A 1 127 ? 12.026 -2.629 -20.119 1.00 88.44 127 GLU A C 1
ATOM 951 O O . GLU A 1 127 ? 12.287 -1.647 -19.412 1.00 88.44 127 GLU A O 1
ATOM 956 N N . LEU A 1 128 ? 10.784 -3.121 -20.218 1.00 87.06 128 LEU A N 1
ATOM 957 C CA . LEU A 1 128 ? 9.572 -2.522 -19.633 1.00 87.06 128 LEU A CA 1
ATOM 958 C C . LEU A 1 128 ? 9.280 -1.071 -20.079 1.00 87.06 128 LEU A C 1
ATOM 960 O O . LEU A 1 128 ? 8.443 -0.398 -19.474 1.00 87.06 128 LEU A O 1
ATOM 964 N N . GLY A 1 129 ? 9.934 -0.563 -21.124 1.00 88.00 129 GLY A N 1
ATOM 965 C CA . GLY A 1 129 ? 9.791 0.826 -21.558 1.00 88.00 129 GLY A CA 1
ATOM 966 C C . GLY A 1 129 ? 10.488 1.822 -20.627 1.00 88.00 129 GLY A C 1
ATOM 967 O O . GLY A 1 129 ? 9.998 2.939 -20.447 1.00 88.00 129 GLY A O 1
ATOM 968 N N . THR A 1 130 ? 11.570 1.412 -19.964 1.00 88.69 130 THR A N 1
ATOM 969 C CA . THR A 1 130 ? 12.340 2.259 -19.033 1.00 88.69 130 THR A CA 1
ATOM 970 C C . THR A 1 130 ? 13.366 3.158 -19.728 1.00 88.69 130 THR A C 1
ATOM 972 O O . THR A 1 130 ? 13.817 4.148 -19.156 1.00 88.69 130 THR A O 1
ATOM 975 N N . GLY A 1 131 ? 13.753 2.835 -20.959 1.00 89.69 131 GLY A N 1
ATOM 976 C CA . GLY A 1 131 ? 14.882 3.429 -21.672 1.00 89.69 131 GLY A CA 1
ATOM 977 C C . GLY A 1 131 ? 16.248 3.005 -21.129 1.00 89.69 131 GLY A C 1
ATOM 978 O O . GLY A 1 131 ? 17.245 3.619 -21.501 1.00 89.69 131 GLY A O 1
ATOM 979 N N . ALA A 1 132 ? 16.291 2.014 -20.235 1.00 90.19 132 ALA A N 1
ATOM 980 C CA . ALA A 1 132 ? 17.525 1.495 -19.666 1.00 90.19 132 ALA A CA 1
ATOM 981 C C . ALA A 1 132 ? 18.297 0.640 -20.681 1.00 90.19 132 ALA A C 1
ATOM 983 O O . ALA A 1 132 ? 17.697 -0.023 -21.532 1.00 90.19 132 ALA A O 1
ATOM 984 N N . LYS A 1 133 ? 19.625 0.641 -20.556 1.00 92.69 133 LYS A N 1
ATOM 985 C CA . LYS A 1 133 ? 20.517 -0.262 -21.298 1.00 92.69 133 LYS A CA 1
ATOM 986 C C . LYS A 1 133 ? 20.676 -1.596 -20.583 1.00 92.69 133 LYS A C 1
ATOM 988 O O . LYS A 1 133 ? 20.507 -1.673 -19.362 1.00 92.69 133 LYS A O 1
ATOM 993 N N . VAL A 1 134 ? 21.112 -2.621 -21.314 1.00 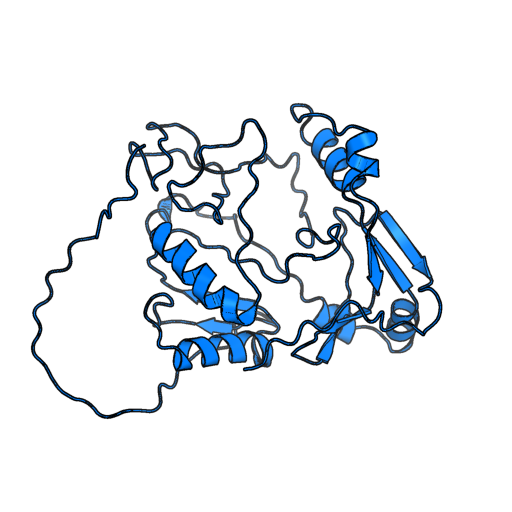94.25 134 VAL A N 1
ATOM 994 C CA . VAL A 1 134 ? 21.455 -3.919 -20.711 1.00 94.25 134 VAL A CA 1
ATOM 995 C C . VAL A 1 134 ? 22.453 -3.737 -19.557 1.00 94.25 134 VAL A C 1
ATOM 997 O O . VAL A 1 134 ? 23.482 -3.071 -19.679 1.00 94.25 134 VAL A O 1
ATOM 1000 N N . GLY A 1 135 ? 22.141 -4.343 -18.412 1.00 91.31 135 GLY A N 1
ATOM 1001 C CA . GLY A 1 135 ? 22.931 -4.298 -17.182 1.00 91.31 135 GLY A CA 1
ATOM 1002 C C . GLY A 1 135 ? 22.626 -3.115 -16.257 1.00 91.31 135 GLY A C 1
ATOM 1003 O O . GLY A 1 135 ? 23.020 -3.153 -15.082 1.00 91.31 135 GLY A O 1
ATOM 1004 N N . GLU A 1 136 ? 21.906 -2.088 -16.718 1.00 90.75 136 GLU A N 1
ATOM 1005 C CA . GLU A 1 136 ? 21.472 -0.980 -15.863 1.00 90.75 136 GLU A CA 1
ATOM 1006 C C . GLU A 1 136 ? 20.393 -1.436 -14.874 1.00 90.75 136 GLU A C 1
ATOM 1008 O O . GLU A 1 136 ? 19.550 -2.279 -15.176 1.00 90.75 136 GLU A O 1
ATOM 1013 N N . ARG A 1 137 ? 20.420 -0.889 -13.653 1.00 88.19 137 ARG A N 1
ATOM 1014 C CA . ARG A 1 137 ? 19.423 -1.220 -12.628 1.00 88.19 137 ARG A CA 1
ATOM 1015 C C . ARG A 1 137 ? 18.104 -0.513 -12.930 1.00 88.19 137 ARG A C 1
ATOM 1017 O O . ARG A 1 137 ? 18.045 0.721 -12.894 1.00 88.19 137 ARG A O 1
ATOM 1024 N N . ILE A 1 138 ? 17.041 -1.291 -13.098 1.00 86.81 138 ILE A N 1
ATOM 1025 C CA . ILE A 1 138 ? 15.673 -0.785 -13.169 1.00 86.81 138 ILE A CA 1
ATOM 1026 C C . ILE A 1 138 ? 14.956 -1.072 -11.850 1.00 86.81 138 ILE A C 1
ATOM 1028 O O . ILE A 1 138 ? 15.009 -2.173 -11.308 1.00 86.81 138 ILE A O 1
ATOM 1032 N N . GLY A 1 139 ? 14.305 -0.044 -11.317 1.00 84.88 139 GLY A N 1
ATOM 1033 C CA . GLY A 1 139 ? 13.624 -0.106 -10.034 1.00 84.88 139 GLY A CA 1
ATOM 1034 C C . GLY A 1 139 ? 14.380 0.481 -8.852 1.00 84.88 139 GLY A C 1
ATOM 1035 O O . GLY A 1 139 ? 15.592 0.710 -8.842 1.00 84.88 139 GLY A O 1
ATOM 1036 N N . GLU A 1 140 ? 13.586 0.795 -7.843 1.00 82.19 140 GLU A N 1
ATOM 1037 C CA . GLU A 1 140 ? 14.042 1.379 -6.606 1.00 82.19 140 GLU A CA 1
ATOM 1038 C C . GLU A 1 140 ? 14.511 0.294 -5.665 1.00 82.19 140 GLU A C 1
ATOM 1040 O O . GLU A 1 140 ? 13.726 -0.461 -5.092 1.00 82.19 140 GLU A O 1
ATOM 1045 N N . PHE A 1 141 ? 15.819 0.269 -5.470 1.00 78.75 141 PHE A N 1
ATOM 1046 C CA . PHE A 1 141 ? 16.448 -0.564 -4.475 1.00 78.75 141 PHE A CA 1
ATOM 1047 C C . PHE A 1 141 ? 17.021 0.304 -3.371 1.00 78.75 141 PHE A C 1
ATOM 1049 O O . PHE A 1 141 ? 17.800 1.224 -3.626 1.00 78.75 141 PHE A O 1
ATOM 1056 N N . LYS A 1 142 ? 16.644 -0.014 -2.138 1.00 73.12 142 LYS A N 1
ATOM 1057 C CA . LYS A 1 142 ? 17.228 0.563 -0.933 1.00 73.12 142 LYS A CA 1
ATOM 1058 C C . LYS A 1 142 ? 17.852 -0.607 -0.182 1.00 73.12 142 LYS A C 1
ATOM 1060 O O . LYS A 1 142 ? 17.090 -1.447 0.294 1.00 73.12 142 LYS A O 1
ATOM 1065 N N . PRO A 1 143 ? 19.190 -0.724 -0.134 1.00 65.19 143 PRO A N 1
ATOM 1066 C CA . PRO A 1 143 ? 19.812 -1.793 0.629 1.00 65.19 143 PRO A CA 1
ATOM 1067 C C . PRO A 1 143 ? 19.373 -1.650 2.087 1.00 65.19 143 PRO A C 1
ATOM 1069 O O . PRO A 1 143 ? 19.495 -0.575 2.677 1.00 65.19 143 PRO A O 1
ATOM 1072 N N . ALA A 1 144 ? 18.808 -2.714 2.648 1.00 58.47 144 ALA A N 1
ATOM 1073 C CA . ALA A 1 144 ? 18.528 -2.751 4.069 1.00 58.47 144 ALA A CA 1
ATOM 1074 C C . ALA A 1 144 ? 19.876 -2.839 4.794 1.00 58.47 144 ALA A C 1
ATOM 1076 O O . ALA A 1 144 ? 20.622 -3.802 4.627 1.00 58.47 144 ALA A O 1
ATOM 1077 N N . VAL A 1 145 ? 20.219 -1.795 5.546 1.00 55.25 145 VAL A N 1
ATOM 1078 C CA . VAL A 1 145 ? 21.257 -1.895 6.570 1.00 55.25 145 VAL A CA 1
ATOM 1079 C C . VAL A 1 145 ? 20.597 -2.693 7.698 1.00 55.25 145 VAL A C 1
ATOM 1081 O O . VAL A 1 145 ? 19.687 -2.171 8.338 1.00 55.25 145 VAL A O 1
ATOM 1084 N N . GLU A 1 146 ? 20.977 -3.967 7.834 1.00 56.62 146 GLU A N 1
ATOM 1085 C CA . GLU A 1 146 ? 20.422 -4.970 8.768 1.00 56.62 146 GLU A CA 1
ATOM 1086 C C . GLU A 1 146 ? 19.014 -5.513 8.437 1.00 56.62 146 GLU A C 1
ATOM 1088 O O . GLU A 1 146 ? 18.252 -4.920 7.672 1.00 56.62 146 GLU A O 1
ATOM 1093 N N . GLU A 1 147 ? 18.669 -6.672 9.022 1.00 55.47 147 GLU A N 1
ATOM 1094 C CA . GLU A 1 147 ? 17.375 -7.380 8.911 1.00 55.47 147 GLU A CA 1
ATOM 1095 C C . GLU A 1 147 ? 16.213 -6.630 9.600 1.00 55.47 147 GLU A C 1
ATOM 1097 O O . GLU A 1 147 ? 15.416 -7.189 10.360 1.00 55.47 147 GLU A O 1
ATOM 1102 N N . LEU A 1 148 ? 16.096 -5.327 9.369 1.00 59.78 148 LEU A N 1
ATOM 1103 C CA . LEU A 1 148 ? 15.030 -4.521 9.940 1.00 59.78 148 LEU A CA 1
ATOM 1104 C C . LEU A 1 148 ? 13.722 -4.802 9.195 1.00 59.78 148 LEU A C 1
ATOM 1106 O O . LEU A 1 148 ? 13.482 -4.304 8.095 1.00 59.78 148 LEU A O 1
ATOM 1110 N N . ARG A 1 149 ? 12.838 -5.582 9.825 1.00 67.25 149 ARG A N 1
ATOM 1111 C CA . ARG A 1 149 ? 11.425 -5.668 9.431 1.00 67.25 149 ARG A CA 1
ATOM 1112 C C . ARG A 1 149 ? 10.764 -4.306 9.651 1.00 67.25 149 ARG A C 1
ATOM 1114 O O . ARG A 1 149 ? 10.512 -3.901 10.783 1.00 67.25 149 ARG A O 1
ATOM 1121 N N . GLU A 1 150 ? 10.473 -3.598 8.565 1.00 79.38 150 GLU A N 1
ATOM 1122 C CA . GLU A 1 150 ? 9.890 -2.253 8.606 1.00 79.38 150 GLU A CA 1
ATOM 1123 C C . GLU A 1 150 ? 8.365 -2.265 8.501 1.00 79.38 150 GLU A C 1
ATOM 1125 O O . GLU A 1 150 ? 7.788 -2.117 7.420 1.00 79.38 150 GLU A O 1
ATOM 1130 N N . TRP A 1 151 ? 7.693 -2.367 9.644 1.00 89.31 151 TRP A N 1
ATOM 1131 C CA . TRP A 1 151 ? 6.249 -2.155 9.710 1.00 89.31 151 TRP A CA 1
ATOM 1132 C C . TRP A 1 151 ? 5.903 -0.682 9.495 1.00 89.31 151 TRP A C 1
ATOM 1134 O O . TRP A 1 151 ? 6.420 0.197 10.186 1.00 89.31 151 TRP A O 1
ATOM 1144 N N . HIS A 1 152 ? 5.014 -0.408 8.544 1.00 91.75 152 HIS A N 1
ATOM 1145 C CA . HIS A 1 152 ? 4.566 0.946 8.247 1.00 91.75 152 HIS A CA 1
ATOM 1146 C C . HIS A 1 152 ? 3.204 0.961 7.553 1.00 91.75 152 HIS A C 1
ATOM 1148 O O . HIS A 1 152 ? 2.701 -0.059 7.088 1.00 91.75 152 HIS A O 1
ATOM 1154 N N . MET A 1 153 ? 2.638 2.162 7.480 1.00 91.44 153 MET A N 1
ATOM 1155 C CA . MET A 1 153 ? 1.562 2.537 6.570 1.00 91.44 153 MET A CA 1
ATOM 1156 C C . MET A 1 153 ? 2.092 3.546 5.555 1.00 91.44 153 MET A C 1
ATOM 1158 O O . MET A 1 153 ? 2.842 4.462 5.914 1.00 91.44 153 MET A O 1
ATOM 1162 N N . ASP A 1 154 ? 1.682 3.433 4.302 1.00 89.81 154 ASP A N 1
ATOM 1163 C CA . ASP A 1 154 ? 2.129 4.380 3.289 1.00 89.81 154 ASP A CA 1
ATOM 1164 C C . ASP A 1 154 ? 1.497 5.757 3.492 1.00 89.81 154 ASP A C 1
ATOM 1166 O O . ASP A 1 154 ? 0.288 5.907 3.658 1.00 89.81 154 ASP A O 1
ATOM 1170 N N . ASN A 1 155 ? 2.346 6.788 3.474 1.00 89.38 155 ASN A N 1
ATOM 1171 C CA . ASN A 1 155 ? 1.946 8.195 3.431 1.00 89.38 155 ASN A CA 1
ATOM 1172 C C . ASN A 1 155 ? 0.967 8.642 4.529 1.00 89.38 155 ASN A C 1
ATOM 1174 O O . ASN A 1 155 ? 0.218 9.600 4.353 1.00 89.38 155 ASN A O 1
ATOM 1178 N N . SER A 1 156 ? 1.009 8.007 5.701 1.00 92.44 156 SER A N 1
ATOM 1179 C CA . SER A 1 156 ? 0.153 8.364 6.838 1.00 92.44 156 SER A CA 1
ATOM 1180 C C . SER A 1 156 ? 0.445 9.752 7.434 1.00 92.44 156 SER A C 1
ATOM 1182 O O . SER A 1 156 ? -0.335 10.229 8.254 1.00 92.44 156 SER A O 1
ATOM 1184 N N . PHE A 1 157 ? 1.542 10.401 7.031 1.00 91.88 157 PHE A N 1
ATOM 1185 C CA . PHE A 1 157 ? 1.881 11.801 7.326 1.00 91.88 157 PHE A CA 1
ATOM 1186 C C . PHE A 1 157 ? 1.246 12.810 6.349 1.00 91.88 157 PHE A C 1
ATOM 1188 O O . PHE A 1 157 ? 1.514 14.002 6.450 1.00 91.88 157 PHE A O 1
ATOM 1195 N N . MET A 1 158 ? 0.472 12.358 5.358 1.00 90.00 158 MET A N 1
ATOM 1196 C CA . MET A 1 158 ? -0.233 13.234 4.417 1.00 90.00 158 MET A CA 1
ATOM 1197 C C . MET A 1 158 ? -1.656 13.518 4.917 1.00 90.00 158 MET A C 1
ATOM 1199 O O . MET A 1 158 ? -2.266 12.626 5.506 1.00 90.00 158 MET A O 1
ATOM 1203 N N . PRO A 1 159 ? -2.231 14.707 4.644 1.00 86.00 159 PRO A N 1
ATOM 1204 C CA . PRO A 1 159 ? -3.610 15.028 5.036 1.00 86.00 159 PRO A CA 1
ATOM 1205 C C . PRO A 1 159 ? -4.640 14.116 4.353 1.00 86.00 159 PRO A C 1
ATOM 1207 O O . PRO A 1 159 ? -5.663 13.770 4.936 1.00 86.00 159 PRO A O 1
ATOM 1210 N N . HIS A 1 160 ? -4.334 13.678 3.130 1.00 85.38 160 HIS A N 1
ATOM 1211 C CA . HIS A 1 160 ? -5.075 12.661 2.395 1.00 85.38 160 HIS A CA 1
ATOM 1212 C C . HIS A 1 160 ? -4.139 11.468 2.165 1.00 85.38 160 HIS A C 1
ATOM 1214 O O . HIS A 1 160 ? -3.420 11.444 1.162 1.00 85.38 160 HIS A O 1
ATOM 1220 N N . PRO A 1 161 ? -4.055 10.527 3.123 1.00 83.12 161 PRO A N 1
ATOM 1221 C CA . PRO A 1 161 ? -3.173 9.379 2.997 1.00 83.12 161 PRO A CA 1
ATOM 1222 C C . PRO A 1 161 ? -3.668 8.466 1.876 1.00 83.12 161 PRO A C 1
ATOM 1224 O O . PRO A 1 161 ? -4.858 8.432 1.555 1.00 83.12 161 PRO A O 1
ATOM 1227 N N . GLN A 1 162 ? -2.748 7.703 1.293 1.00 85.50 162 GLN A N 1
ATOM 1228 C CA . GLN A 1 162 ? -3.116 6.683 0.317 1.00 85.50 162 GLN A CA 1
ATOM 1229 C C . GLN A 1 162 ? -3.978 5.618 1.001 1.00 85.50 162 GLN A C 1
ATOM 1231 O O . GLN A 1 162 ? -3.640 5.124 2.075 1.00 85.50 162 GLN A O 1
ATOM 1236 N N . VAL A 1 163 ? -5.116 5.293 0.387 1.00 88.88 163 VAL A N 1
ATOM 1237 C CA . VAL A 1 163 ? -6.110 4.370 0.963 1.00 88.88 163 VAL A CA 1
ATOM 1238 C C . VAL A 1 163 ? -5.934 2.927 0.490 1.00 88.88 163 VAL A C 1
ATOM 1240 O O . VAL A 1 163 ? -6.515 2.020 1.077 1.00 88.88 163 VAL A O 1
ATOM 1243 N N . ALA A 1 164 ? -5.139 2.716 -0.561 1.00 91.25 164 ALA A N 1
ATOM 1244 C CA . ALA A 1 164 ? -4.820 1.412 -1.120 1.00 91.25 164 ALA A CA 1
ATOM 1245 C C . ALA A 1 164 ? -3.456 1.450 -1.823 1.00 91.25 164 ALA A C 1
ATOM 1247 O O . ALA A 1 164 ? -3.047 2.484 -2.354 1.00 91.25 164 ALA A O 1
ATOM 1248 N N . ILE A 1 165 ? -2.792 0.296 -1.861 1.00 92.25 165 ILE A N 1
ATOM 1249 C CA . ILE A 1 165 ? -1.594 0.038 -2.659 1.00 92.25 165 ILE A CA 1
ATOM 1250 C C . ILE A 1 165 ? -1.840 -1.200 -3.522 1.00 92.25 165 ILE A C 1
ATOM 1252 O O . ILE A 1 165 ? -2.519 -2.137 -3.103 1.00 92.25 165 ILE A O 1
ATOM 1256 N N . SER A 1 166 ? -1.303 -1.207 -4.738 1.00 93.25 166 SER A N 1
ATOM 1257 C CA . SER A 1 166 ? -1.277 -2.389 -5.600 1.00 93.25 166 SER A CA 1
ATOM 1258 C C . SER A 1 166 ? 0.167 -2.734 -5.918 1.00 93.25 166 SER A C 1
ATOM 1260 O O . SER A 1 166 ? 0.925 -1.883 -6.378 1.00 93.25 166 SER A O 1
ATOM 1262 N N . LEU A 1 167 ? 0.530 -3.989 -5.675 1.00 93.62 167 LEU A N 1
ATOM 1263 C CA . LEU A 1 167 ? 1.834 -4.543 -6.009 1.00 93.62 167 LEU A CA 1
ATOM 1264 C C . LEU A 1 167 ? 1.637 -5.607 -7.083 1.00 93.62 167 LEU A C 1
ATOM 1266 O O . LEU A 1 167 ? 0.763 -6.465 -6.960 1.00 93.62 167 LEU A O 1
ATOM 1270 N N . TYR A 1 168 ? 2.449 -5.544 -8.133 1.00 93.12 168 TYR A N 1
ATOM 1271 C CA . TYR A 1 168 ? 2.441 -6.523 -9.210 1.00 93.12 168 TYR A CA 1
ATOM 1272 C C . TYR A 1 168 ? 3.852 -7.064 -9.411 1.00 93.12 168 TYR A C 1
ATOM 1274 O O . TYR A 1 168 ? 4.781 -6.296 -9.649 1.00 93.12 168 TYR A O 1
ATOM 1282 N N . ALA A 1 169 ? 3.991 -8.386 -9.318 1.00 90.12 169 ALA A N 1
ATOM 1283 C CA . ALA A 1 169 ? 5.188 -9.098 -9.736 1.00 90.12 169 ALA A CA 1
ATOM 1284 C C . ALA A 1 169 ? 5.025 -9.482 -11.218 1.00 90.12 169 ALA A C 1
ATOM 1286 O O . ALA A 1 169 ? 4.139 -10.287 -11.528 1.00 90.12 169 ALA A O 1
ATOM 1287 N N . PRO A 1 170 ? 5.820 -8.912 -12.143 1.00 84.12 170 PRO A N 1
ATOM 1288 C CA . PRO A 1 170 ? 5.655 -9.168 -13.567 1.00 84.12 170 PRO A CA 1
ATOM 1289 C C . PRO A 1 170 ? 5.868 -10.638 -13.920 1.00 84.12 170 PRO A C 1
ATOM 1291 O O . PRO A 1 170 ? 6.901 -11.223 -13.607 1.00 84.12 170 PRO A O 1
ATOM 1294 N N . SER A 1 171 ? 4.887 -11.230 -14.606 1.00 77.50 171 SER A N 1
ATOM 1295 C CA . SER A 1 171 ? 4.915 -12.658 -14.966 1.00 77.50 171 SER A CA 1
ATOM 1296 C C . SER A 1 171 ? 6.084 -13.047 -15.881 1.00 77.50 171 SER A C 1
ATOM 1298 O O . SER A 1 171 ? 6.523 -14.190 -15.861 1.00 77.50 171 SER A O 1
ATOM 1300 N N . ASN A 1 172 ? 6.608 -12.101 -16.662 1.00 76.75 172 ASN A N 1
ATOM 1301 C CA . ASN A 1 172 ? 7.774 -12.291 -17.523 1.00 76.75 172 ASN A CA 1
ATOM 1302 C C . ASN A 1 172 ? 9.112 -12.130 -16.781 1.00 76.75 172 ASN A C 1
ATOM 1304 O O . ASN A 1 172 ? 10.150 -12.386 -17.375 1.00 76.75 172 ASN A O 1
ATOM 1308 N N . LEU A 1 173 ? 9.087 -11.713 -15.511 1.00 77.75 173 LEU A N 1
ATOM 1309 C CA . LEU A 1 173 ? 10.266 -11.511 -14.664 1.00 77.75 173 LEU A CA 1
ATOM 1310 C C . LEU A 1 173 ? 10.237 -12.424 -13.434 1.00 77.75 173 LEU A C 1
ATOM 1312 O O . LEU A 1 173 ? 10.850 -12.124 -12.413 1.00 77.75 173 LEU A O 1
ATOM 1316 N N . THR A 1 174 ? 9.511 -13.542 -13.486 1.00 70.88 174 THR A N 1
ATOM 1317 C CA . THR A 1 174 ? 9.428 -14.473 -12.350 1.00 70.88 174 THR A CA 1
ATOM 1318 C C . THR A 1 174 ? 10.778 -15.082 -11.994 1.00 70.88 174 THR A C 1
ATOM 1320 O O . THR A 1 174 ? 11.014 -15.388 -10.834 1.00 70.88 174 THR A O 1
ATOM 1323 N N . ASP A 1 175 ? 11.679 -15.220 -12.965 1.00 71.62 175 ASP A N 1
ATOM 1324 C CA . ASP A 1 175 ? 13.057 -15.664 -12.740 1.00 71.62 175 ASP A CA 1
ATOM 1325 C C . ASP A 1 175 ? 13.960 -14.568 -12.136 1.00 71.62 175 ASP A C 1
ATOM 1327 O O . ASP A 1 175 ? 15.096 -14.837 -11.755 1.00 71.62 175 ASP A O 1
ATOM 1331 N N . ALA A 1 176 ? 13.472 -13.326 -12.057 1.00 75.38 176 ALA A N 1
ATOM 1332 C CA . ALA A 1 176 ? 14.105 -12.236 -11.324 1.00 75.38 176 ALA A CA 1
ATOM 1333 C C . ALA A 1 176 ? 13.670 -12.181 -9.852 1.00 75.38 176 ALA A C 1
ATOM 1335 O O . ALA A 1 176 ? 14.274 -11.447 -9.068 1.00 75.38 176 ALA A O 1
ATOM 1336 N N . LEU A 1 177 ? 12.629 -12.931 -9.473 1.00 81.25 177 LEU A N 1
ATOM 1337 C CA . LEU A 1 177 ? 12.261 -13.100 -8.073 1.00 81.25 177 LEU A CA 1
ATOM 1338 C C . LEU A 1 177 ? 13.253 -14.065 -7.409 1.00 81.25 177 LEU A C 1
ATOM 1340 O O . LEU A 1 177 ? 13.657 -15.051 -8.029 1.00 81.25 177 LEU A O 1
ATOM 1344 N N . PRO A 1 178 ? 13.666 -13.802 -6.160 1.00 80.88 178 PRO A N 1
ATOM 1345 C CA . PRO A 1 178 ? 14.546 -14.718 -5.455 1.00 80.88 178 PRO A CA 1
ATOM 1346 C C . PRO A 1 178 ? 13.830 -16.057 -5.210 1.00 80.88 178 PRO A C 1
ATOM 1348 O O . PRO A 1 178 ? 12.619 -16.095 -5.001 1.00 80.88 178 PRO A O 1
ATOM 1351 N N . SER A 1 179 ? 14.579 -17.165 -5.237 1.00 81.75 179 SER A N 1
ATOM 1352 C CA . SER A 1 179 ? 14.031 -18.505 -4.971 1.00 81.75 179 SER A CA 1
ATOM 1353 C C . SER A 1 179 ? 13.560 -18.681 -3.525 1.00 81.75 179 SER A C 1
ATOM 1355 O O . SER A 1 179 ? 12.723 -19.535 -3.255 1.00 81.75 179 SER A O 1
ATOM 1357 N N . GLU A 1 180 ? 14.107 -17.878 -2.611 1.00 82.38 180 GLU A N 1
ATOM 1358 C CA . GLU A 1 180 ? 13.744 -17.793 -1.199 1.00 82.38 180 GLU A CA 1
ATOM 1359 C C . GLU A 1 180 ? 13.769 -16.321 -0.767 1.00 82.38 180 GLU A C 1
ATOM 1361 O O . GLU A 1 180 ? 14.642 -15.561 -1.197 1.00 82.38 180 GLU A O 1
ATOM 1366 N N . GLY A 1 181 ? 12.843 -15.912 0.101 1.00 81.38 181 GLY A N 1
ATOM 1367 C CA . GLY A 1 181 ? 12.742 -14.523 0.535 1.00 81.38 181 GLY A CA 1
ATOM 1368 C C . GLY A 1 181 ? 11.927 -13.643 -0.421 1.00 81.38 181 GLY A C 1
ATOM 1369 O O . GLY A 1 181 ? 11.343 -14.093 -1.405 1.00 81.38 181 GLY A O 1
ATOM 1370 N N . GLY A 1 182 ? 11.899 -12.337 -0.141 1.00 80.56 182 GLY A N 1
ATOM 1371 C CA . GLY A 1 182 ? 11.158 -11.356 -0.944 1.00 80.56 182 GLY A CA 1
ATOM 1372 C C . GLY A 1 182 ? 9.655 -11.305 -0.649 1.00 80.56 182 GLY A C 1
ATOM 1373 O O . GLY A 1 182 ? 8.923 -10.561 -1.306 1.00 80.56 182 GLY A O 1
ATOM 1374 N N . GLU A 1 183 ? 9.182 -12.051 0.349 1.00 86.75 183 GLU A N 1
ATOM 1375 C CA . GLU A 1 183 ? 7.799 -11.993 0.795 1.00 86.75 183 GLU A CA 1
ATOM 1376 C C . GLU A 1 183 ? 7.480 -10.628 1.412 1.00 86.75 183 GLU A C 1
ATOM 1378 O O . GLU A 1 183 ? 8.271 -10.025 2.139 1.00 86.75 183 GLU A O 1
ATOM 1383 N N . THR A 1 184 ? 6.264 -10.151 1.162 1.00 88.44 184 THR A N 1
ATOM 1384 C CA . THR A 1 184 ? 5.723 -8.976 1.847 1.00 88.44 184 THR A CA 1
ATOM 1385 C C . THR A 1 184 ? 4.811 -9.438 2.974 1.00 88.44 184 THR A C 1
ATOM 1387 O O . THR A 1 184 ? 3.804 -10.105 2.734 1.00 88.44 184 THR A O 1
ATOM 1390 N N . ALA A 1 185 ? 5.155 -9.083 4.211 1.00 91.06 185 ALA A N 1
ATOM 1391 C CA . ALA A 1 185 ? 4.324 -9.365 5.373 1.00 91.06 185 ALA A CA 1
ATOM 1392 C C . ALA A 1 185 ? 3.266 -8.270 5.571 1.00 91.06 185 ALA A C 1
ATOM 1394 O O . ALA A 1 185 ? 3.552 -7.081 5.447 1.00 91.06 185 ALA A O 1
ATOM 1395 N N . PHE A 1 186 ? 2.054 -8.679 5.945 1.00 92.94 186 PHE A N 1
ATOM 1396 C CA . PHE A 1 186 ? 0.954 -7.782 6.298 1.00 92.94 186 PHE A CA 1
ATOM 1397 C C . PHE A 1 186 ? 0.429 -8.121 7.694 1.00 92.94 186 PHE A C 1
ATOM 1399 O O . PHE A 1 186 ? 0.399 -9.287 8.085 1.00 92.94 186 PHE A O 1
ATOM 1406 N N . ALA A 1 187 ? -0.022 -7.106 8.431 1.00 92.12 187 ALA A N 1
ATOM 1407 C CA . ALA A 1 187 ? -0.651 -7.258 9.738 1.00 92.12 187 ALA A CA 1
ATOM 1408 C C . ALA A 1 187 ? -2.051 -6.634 9.718 1.00 92.12 187 ALA A C 1
ATOM 1410 O O . ALA A 1 187 ? -2.231 -5.493 9.293 1.00 92.12 187 ALA A O 1
ATOM 1411 N N . SER A 1 188 ? -3.054 -7.378 10.189 1.00 93.00 188 SER A N 1
ATOM 1412 C CA . SER A 1 188 ? -4.427 -6.877 10.264 1.00 93.00 188 SER A CA 1
ATOM 1413 C C . SER A 1 188 ? -4.623 -6.031 11.518 1.00 93.00 188 SER A C 1
ATOM 1415 O O . SER A 1 188 ? -4.723 -6.554 12.627 1.00 93.00 188 SER A O 1
ATOM 1417 N N . LEU A 1 189 ? -4.751 -4.718 11.339 1.00 94.75 189 LEU A N 1
ATOM 1418 C CA . LEU A 1 189 ? -5.028 -3.792 12.444 1.00 94.75 189 LEU A CA 1
ATOM 1419 C C . LEU A 1 189 ? -6.491 -3.785 12.891 1.00 94.75 189 LEU A C 1
ATOM 1421 O O . LEU A 1 189 ? -6.806 -3.242 13.947 1.00 94.75 189 LEU A O 1
ATOM 1425 N N . VAL A 1 190 ? -7.370 -4.408 12.103 1.00 94.38 190 VAL A N 1
ATOM 1426 C CA . VAL A 1 190 ? -8.719 -4.794 12.534 1.00 94.38 190 VAL A CA 1
ATOM 1427 C C . VAL A 1 190 ? -8.612 -5.927 13.552 1.00 94.38 190 VAL A C 1
ATOM 1429 O O . VAL A 1 190 ? -9.082 -5.777 14.671 1.00 94.38 190 VAL A O 1
ATOM 1432 N N . SER A 1 191 ? -7.902 -7.009 13.210 1.00 93.50 191 SER A N 1
ATOM 1433 C CA . SER A 1 191 ? -7.735 -8.156 14.118 1.00 93.50 191 SER A CA 1
ATOM 1434 C C . SER A 1 191 ? -6.996 -7.754 15.399 1.00 93.50 191 SER A C 1
ATOM 1436 O O . SER A 1 191 ? -7.357 -8.189 16.486 1.00 93.50 191 SER A O 1
ATOM 1438 N N . ALA A 1 192 ? -5.994 -6.871 15.288 1.00 95.12 192 ALA A N 1
ATOM 1439 C CA . ALA A 1 192 ? -5.297 -6.321 16.450 1.00 95.12 192 ALA A CA 1
ATOM 1440 C C . ALA A 1 192 ? -6.229 -5.514 17.369 1.00 95.12 192 ALA A C 1
ATOM 1442 O O . ALA A 1 192 ? -6.081 -5.579 18.582 1.00 95.12 192 ALA A O 1
ATOM 1443 N N . TYR A 1 193 ? -7.190 -4.775 16.804 1.00 96.94 193 TYR A N 1
ATOM 1444 C CA . TYR A 1 193 ? -8.193 -4.048 17.582 1.00 96.94 193 TYR A CA 1
ATOM 1445 C C . TYR A 1 193 ? -9.200 -4.995 18.250 1.00 96.94 193 TYR A C 1
ATOM 1447 O O . TYR A 1 193 ? -9.537 -4.814 19.415 1.00 96.94 193 TYR A O 1
ATOM 1455 N N . GLU A 1 194 ? -9.670 -6.010 17.524 1.00 95.25 194 GLU A N 1
ATOM 1456 C CA . GLU A 1 194 ? -10.633 -7.005 18.019 1.00 95.25 194 GLU A CA 1
ATOM 1457 C C . GLU A 1 194 ? -10.064 -7.881 19.146 1.00 95.25 194 GLU A C 1
ATOM 1459 O O . GLU A 1 194 ? -10.825 -8.387 19.967 1.00 95.25 194 GLU A O 1
ATOM 1464 N N . ALA A 1 195 ? -8.739 -8.032 19.213 1.00 97.12 195 ALA A N 1
ATOM 1465 C CA . ALA A 1 195 ? -8.051 -8.761 20.276 1.00 97.12 195 ALA A CA 1
ATOM 1466 C C . ALA A 1 195 ? -7.904 -7.970 21.592 1.00 97.12 195 ALA A C 1
ATOM 1468 O O . ALA A 1 195 ? -7.494 -8.548 22.599 1.00 97.12 195 ALA A O 1
ATOM 1469 N N . LEU A 1 196 ? -8.206 -6.667 21.601 1.00 98.12 196 LEU A N 1
ATOM 1470 C CA . LEU A 1 196 ? -8.090 -5.829 22.795 1.00 98.12 196 LEU A CA 1
ATOM 1471 C C . LEU A 1 196 ? -9.185 -6.143 23.815 1.00 98.12 196 LEU A C 1
ATOM 1473 O O . LEU A 1 196 ? -10.344 -6.385 23.467 1.00 98.12 196 LEU A O 1
ATOM 1477 N N . SER A 1 197 ? -8.851 -6.014 25.097 1.00 98.56 197 SER A N 1
ATOM 1478 C CA . SER A 1 197 ? -9.866 -5.935 26.144 1.00 98.56 197 SER A CA 1
ATOM 1479 C C . SER A 1 197 ? -10.738 -4.678 25.968 1.00 98.56 197 SER A C 1
ATOM 1481 O O . SER A 1 197 ? -10.288 -3.667 25.415 1.00 98.56 197 SER A O 1
ATOM 1483 N N . PRO A 1 198 ? -11.976 -4.667 26.498 1.00 97.81 198 PRO A N 1
ATOM 1484 C CA . PRO A 1 198 ? -12.824 -3.475 26.463 1.00 97.81 198 PRO A CA 1
ATOM 1485 C C . PRO A 1 198 ? -12.160 -2.228 27.070 1.00 97.81 198 PRO A C 1
ATOM 1487 O O . PRO A 1 198 ? -12.374 -1.117 26.586 1.00 97.81 198 PRO A O 1
ATOM 1490 N N . GLN A 1 199 ? -11.328 -2.405 28.102 1.00 98.06 199 GLN A N 1
ATOM 1491 C CA . GLN A 1 199 ? -10.619 -1.309 28.762 1.00 98.06 199 GLN A CA 1
ATOM 1492 C C . GLN A 1 199 ? -9.504 -0.730 27.881 1.00 98.06 199 GLN A C 1
ATOM 1494 O O . GLN A 1 199 ? -9.401 0.492 27.746 1.00 98.06 199 GLN A O 1
ATOM 1499 N N . GLU A 1 200 ? -8.697 -1.581 27.244 1.00 98.19 200 GLU A N 1
ATOM 1500 C CA . GLU A 1 200 ? -7.672 -1.142 26.288 1.00 98.19 200 GLU A CA 1
ATOM 1501 C C . GLU A 1 200 ? -8.309 -0.449 25.084 1.00 98.19 200 GLU A C 1
ATOM 1503 O O . GLU A 1 200 ? -7.900 0.652 24.718 1.00 98.19 200 GLU A O 1
ATOM 1508 N N . ALA A 1 201 ? -9.366 -1.038 24.518 1.00 97.44 201 ALA A N 1
ATOM 1509 C CA . ALA A 1 201 ? -10.099 -0.455 23.401 1.00 97.44 201 ALA A CA 1
ATOM 1510 C C . ALA A 1 201 ? -10.674 0.930 23.749 1.00 97.44 201 ALA A C 1
ATOM 1512 O O . ALA A 1 201 ? -10.590 1.845 22.928 1.00 97.44 201 ALA A O 1
ATOM 1513 N N . SER A 1 202 ? -11.220 1.104 24.960 1.00 96.44 202 SER A N 1
ATOM 1514 C CA . SER A 1 202 ? -11.711 2.400 25.449 1.00 96.44 202 SER A CA 1
ATOM 1515 C C . SER A 1 202 ? -10.582 3.414 25.627 1.00 96.44 202 SER A C 1
ATOM 1517 O O . SER A 1 202 ? -10.742 4.580 25.275 1.00 96.44 202 SER A O 1
ATOM 1519 N N . THR A 1 203 ? -9.440 2.975 26.156 1.00 97.19 203 THR A N 1
ATOM 1520 C CA . THR A 1 203 ? -8.274 3.838 26.377 1.00 97.19 203 THR A CA 1
ATOM 1521 C C . THR A 1 203 ? -7.732 4.329 25.038 1.00 97.19 203 THR A C 1
ATOM 1523 O O . THR A 1 203 ? -7.622 5.532 24.818 1.00 97.19 203 THR A O 1
ATOM 1526 N N . LEU A 1 204 ? -7.491 3.421 24.090 1.00 97.50 204 LEU A N 1
ATOM 1527 C CA . LEU A 1 204 ? -6.982 3.764 22.761 1.00 97.50 204 LEU A CA 1
ATOM 1528 C C . LEU A 1 204 ? -7.969 4.609 21.946 1.00 97.50 204 LEU A C 1
ATOM 1530 O O . LEU A 1 204 ? -7.538 5.425 21.136 1.00 97.50 204 LEU A O 1
ATOM 1534 N N . ALA A 1 205 ? -9.279 4.463 22.170 1.00 96.81 205 ALA A N 1
ATOM 1535 C CA . ALA A 1 205 ? -10.290 5.296 21.519 1.00 96.81 205 ALA A CA 1
ATOM 1536 C C . ALA A 1 205 ? -10.242 6.775 21.950 1.00 96.81 205 ALA A C 1
ATOM 1538 O O . ALA A 1 205 ? -10.727 7.626 21.210 1.00 96.81 205 ALA A O 1
ATOM 1539 N N . SER A 1 206 ? -9.648 7.084 23.108 1.00 96.50 206 SER A N 1
ATOM 1540 C CA . SER A 1 206 ? -9.410 8.462 23.574 1.00 96.50 206 SER A CA 1
ATOM 1541 C C . SER A 1 206 ? -8.060 9.052 23.148 1.00 96.50 206 SER A C 1
ATOM 1543 O O . SER A 1 206 ? -7.685 10.131 23.610 1.00 96.50 206 SER A O 1
ATOM 1545 N N . LEU A 1 207 ? -7.305 8.350 22.298 1.00 97.94 207 LEU A N 1
ATOM 1546 C CA . LEU A 1 207 ? -5.964 8.747 21.882 1.00 97.94 207 LEU A CA 1
ATOM 1547 C C . LEU A 1 207 ? -5.877 8.978 20.372 1.00 97.94 207 LEU A C 1
ATOM 1549 O O . LEU A 1 207 ? -6.603 8.387 19.569 1.00 97.94 207 LEU A O 1
ATOM 1553 N N . SER A 1 208 ? -4.905 9.800 19.989 1.00 97.75 208 SER A N 1
ATOM 1554 C CA . SER A 1 208 ? -4.550 10.086 18.603 1.00 97.75 208 SER A CA 1
ATOM 1555 C C . SER A 1 208 ? -3.055 9.866 18.361 1.00 97.75 208 SER A C 1
ATOM 1557 O O . SER A 1 208 ? -2.231 10.151 19.230 1.00 97.75 208 SER A O 1
ATOM 1559 N N . SER A 1 209 ? -2.690 9.389 17.171 1.00 96.19 209 SER A N 1
ATOM 1560 C CA . SER A 1 209 ? -1.305 9.277 16.707 1.00 96.19 209 SER A CA 1
ATOM 1561 C C . SER A 1 209 ? -0.940 10.467 15.819 1.00 96.19 209 SER A C 1
ATOM 1563 O O . SER A 1 209 ? -1.676 10.810 14.892 1.00 96.19 209 SER A O 1
ATOM 1565 N N . VAL A 1 210 ? 0.192 11.107 16.111 1.00 96.81 210 VAL A N 1
ATOM 1566 C CA . VAL A 1 210 ? 0.746 12.221 15.332 1.00 96.81 210 VAL A CA 1
ATOM 1567 C C . VAL A 1 210 ? 1.825 11.683 14.405 1.00 96.81 210 VAL A C 1
ATOM 1569 O O . VAL A 1 210 ? 2.770 11.047 14.868 1.00 96.81 210 VAL A O 1
ATOM 1572 N N . HIS A 1 211 ? 1.705 11.943 13.108 1.00 96.19 211 HIS A N 1
ATOM 1573 C CA . HIS A 1 211 ? 2.625 11.487 12.070 1.00 96.19 211 HIS A CA 1
ATOM 1574 C C . HIS A 1 211 ? 3.361 12.674 11.439 1.00 96.19 211 HIS A C 1
ATOM 1576 O O . HIS A 1 211 ? 2.760 13.725 11.205 1.00 96.19 211 HIS A O 1
ATOM 1582 N N . SER A 1 212 ? 4.650 12.506 11.129 1.00 95.50 212 SER A N 1
ATOM 1583 C CA . SER A 1 212 ? 5.506 13.589 10.629 1.00 95.50 212 SER A CA 1
ATOM 1584 C C . SER A 1 212 ? 6.247 13.200 9.351 1.00 95.50 212 SER A C 1
ATOM 1586 O O . SER A 1 212 ? 7.002 12.227 9.312 1.00 95.50 212 SER A O 1
ATOM 1588 N N . TRP A 1 213 ? 6.062 14.002 8.298 1.00 94.81 213 TRP A N 1
ATOM 1589 C CA . TRP A 1 213 ? 6.842 13.876 7.066 1.00 94.81 213 TRP A CA 1
ATOM 1590 C C . TRP A 1 213 ? 8.312 14.235 7.301 1.00 94.81 213 TRP A C 1
ATOM 1592 O O . TRP A 1 213 ? 9.201 13.568 6.779 1.00 94.81 213 TRP A O 1
ATOM 1602 N N . CYS A 1 214 ? 8.570 15.261 8.113 1.00 93.75 214 CYS A N 1
ATOM 1603 C CA . CYS A 1 214 ? 9.925 15.709 8.418 1.00 93.75 214 CYS A CA 1
ATOM 1604 C C . CYS A 1 214 ? 10.736 14.600 9.105 1.00 93.75 214 CYS A C 1
ATOM 1606 O O . CYS A 1 214 ? 11.850 14.297 8.686 1.00 93.75 214 CYS A O 1
ATOM 1608 N N . GLU A 1 215 ? 10.147 13.932 10.101 1.00 91.50 215 GLU A N 1
ATOM 1609 C CA . GLU A 1 215 ? 10.806 12.826 10.807 1.00 91.50 215 GLU A CA 1
ATOM 1610 C C . GLU A 1 215 ? 11.006 11.608 9.909 1.00 91.50 215 GLU A C 1
ATOM 1612 O O . GLU A 1 215 ? 12.064 10.984 9.939 1.00 91.50 215 GLU A O 1
ATOM 1617 N N . PHE A 1 216 ? 10.044 11.317 9.030 1.00 91.38 216 PHE A N 1
ATOM 1618 C CA . PHE A 1 216 ? 10.223 10.295 8.004 1.00 91.38 216 PHE A CA 1
ATOM 1619 C C . PHE A 1 216 ? 11.419 10.599 7.089 1.00 91.38 216 PHE A C 1
ATOM 1621 O O . PHE A 1 216 ? 12.227 9.711 6.817 1.00 91.38 216 PHE A O 1
ATOM 1628 N N . MET A 1 217 ? 11.565 11.844 6.629 1.00 89.81 217 MET A N 1
ATOM 1629 C CA . MET A 1 217 ? 12.692 12.242 5.782 1.00 89.81 217 MET A CA 1
ATOM 1630 C C . MET A 1 217 ? 14.027 12.170 6.523 1.00 89.81 217 MET A C 1
ATOM 1632 O O . MET A 1 217 ? 14.974 11.586 5.999 1.00 89.81 217 MET A O 1
ATOM 1636 N N . ARG A 1 218 ? 14.084 12.652 7.768 1.00 89.19 218 ARG A N 1
ATOM 1637 C CA . ARG A 1 218 ? 15.278 12.548 8.623 1.00 89.19 218 ARG A CA 1
ATOM 1638 C C . ARG A 1 218 ? 15.671 11.095 8.889 1.00 89.19 218 ARG A C 1
ATOM 1640 O O . ARG A 1 218 ? 16.845 10.749 8.791 1.00 89.19 218 ARG A O 1
ATOM 1647 N N . PHE A 1 219 ? 14.698 10.222 9.150 1.00 86.06 219 PHE A N 1
ATOM 1648 C CA . PHE A 1 219 ? 14.931 8.782 9.275 1.00 86.06 219 PHE A CA 1
ATOM 1649 C C . PHE A 1 219 ? 15.548 8.197 8.001 1.00 86.06 219 PHE A C 1
ATOM 1651 O O . PHE A 1 219 ? 16.500 7.420 8.060 1.00 86.06 219 PHE A O 1
ATOM 1658 N N . LEU A 1 220 ? 15.035 8.589 6.834 1.00 84.12 220 LEU A N 1
ATOM 1659 C CA . LEU A 1 220 ? 15.569 8.144 5.553 1.00 84.12 220 LEU A CA 1
ATOM 1660 C C . LEU A 1 220 ? 16.998 8.644 5.291 1.00 84.12 220 LEU A C 1
ATOM 1662 O O . LEU A 1 220 ? 17.793 7.885 4.742 1.00 84.12 220 LEU A O 1
ATOM 1666 N N . GLU A 1 221 ? 17.330 9.874 5.685 1.00 85.81 221 GLU A N 1
ATOM 1667 C CA . GLU A 1 221 ? 18.693 10.428 5.613 1.00 85.81 221 GLU A CA 1
ATOM 1668 C C . GLU A 1 221 ? 19.675 9.685 6.520 1.00 85.81 221 GLU A C 1
ATOM 1670 O O . GLU A 1 221 ? 20.802 9.419 6.110 1.00 85.81 221 GLU A O 1
ATOM 1675 N N . MET A 1 222 ? 19.254 9.308 7.733 1.00 83.81 222 MET A N 1
ATOM 1676 C CA . MET A 1 222 ? 20.107 8.522 8.634 1.00 83.81 222 MET A CA 1
ATOM 1677 C C . MET A 1 222 ? 20.469 7.158 8.043 1.00 83.81 222 MET A C 1
ATOM 1679 O O . MET A 1 222 ? 21.584 6.679 8.233 1.00 83.81 222 MET A O 1
ATOM 1683 N N . ARG A 1 223 ? 19.538 6.527 7.322 1.00 78.31 223 ARG A N 1
ATOM 1684 C CA . ARG A 1 223 ? 19.760 5.204 6.716 1.00 78.31 223 ARG A CA 1
ATOM 1685 C C . ARG A 1 223 ? 20.571 5.252 5.439 1.00 78.31 223 ARG A C 1
ATOM 1687 O O . ARG A 1 223 ? 21.227 4.276 5.094 1.00 78.31 223 ARG A O 1
ATOM 1694 N N . ASP A 1 224 ? 20.483 6.363 4.728 1.00 79.31 224 ASP A N 1
ATOM 1695 C CA . ASP A 1 224 ? 21.183 6.573 3.477 1.00 79.31 224 ASP A CA 1
ATOM 1696 C C . ASP A 1 224 ? 21.766 7.990 3.466 1.00 79.31 224 ASP A C 1
ATOM 1698 O O . ASP A 1 224 ? 21.115 8.930 2.992 1.00 79.31 224 ASP A O 1
ATOM 1702 N N . PRO A 1 225 ? 23.007 8.148 3.969 1.00 82.19 225 PRO A N 1
ATOM 1703 C CA . PRO A 1 225 ? 23.680 9.441 4.037 1.00 82.19 225 PRO A CA 1
ATOM 1704 C C . PRO A 1 225 ? 23.892 10.113 2.675 1.00 82.19 225 PRO A C 1
ATOM 1706 O O . PRO A 1 225 ? 24.231 11.295 2.632 1.00 82.19 225 PRO A O 1
ATOM 1709 N N . SER A 1 226 ? 23.715 9.384 1.563 1.00 81.31 226 SER A N 1
ATOM 1710 C CA . SER A 1 226 ? 23.810 9.945 0.210 1.00 81.31 226 SER A CA 1
ATOM 1711 C C . SER A 1 226 ? 22.568 10.745 -0.199 1.00 81.31 226 SER A C 1
ATOM 1713 O O . SER A 1 226 ? 22.597 11.480 -1.191 1.00 81.31 226 SER A O 1
ATOM 1715 N N . ARG A 1 227 ? 21.470 10.636 0.559 1.00 80.25 227 ARG A N 1
ATOM 1716 C CA . ARG A 1 227 ? 20.235 11.364 0.270 1.00 80.25 227 ARG A CA 1
ATOM 1717 C C . ARG A 1 227 ? 20.386 12.859 0.482 1.00 80.25 227 ARG A C 1
ATOM 1719 O O . ARG A 1 227 ? 21.094 13.337 1.366 1.00 80.25 227 ARG A O 1
ATOM 1726 N N . ARG A 1 228 ? 19.619 13.612 -0.308 1.00 86.06 228 ARG A N 1
ATOM 1727 C CA . ARG A 1 228 ? 19.441 15.046 -0.092 1.00 86.06 228 ARG A CA 1
ATOM 1728 C C . ARG A 1 228 ? 18.839 15.276 1.292 1.00 86.06 228 ARG A C 1
ATOM 1730 O O . ARG A 1 228 ? 17.780 14.732 1.593 1.00 86.06 228 ARG A O 1
ATOM 1737 N N . LYS A 1 229 ? 19.480 16.152 2.061 1.00 89.19 229 LYS A N 1
ATOM 1738 C CA . LYS A 1 229 ? 18.970 16.609 3.351 1.00 89.19 229 LYS A CA 1
ATOM 1739 C C . LYS A 1 229 ? 17.705 17.444 3.179 1.00 89.19 229 LYS A C 1
ATOM 1741 O O . LYS A 1 229 ? 17.651 18.329 2.314 1.00 89.19 229 LYS A O 1
ATOM 1746 N N . VAL A 1 230 ? 16.707 17.161 4.000 1.00 91.31 230 VAL A N 1
ATOM 1747 C CA . VAL A 1 230 ? 15.485 17.943 4.122 1.00 91.31 230 VAL A CA 1
ATOM 1748 C C . VAL A 1 230 ? 15.803 19.280 4.781 1.00 91.31 230 VAL A C 1
ATOM 1750 O O . VAL A 1 230 ? 16.580 19.366 5.733 1.00 91.31 230 VAL A O 1
ATOM 1753 N N . THR A 1 231 ? 15.226 20.350 4.249 1.00 93.19 231 THR A N 1
ATOM 1754 C CA . THR A 1 231 ? 15.377 21.694 4.813 1.00 93.19 231 THR A CA 1
ATOM 1755 C C . THR A 1 231 ? 14.284 21.979 5.841 1.00 93.19 231 THR A C 1
ATOM 1757 O O . THR A 1 231 ? 13.192 21.415 5.779 1.00 93.19 231 THR A O 1
ATOM 1760 N N . ASN A 1 232 ? 14.540 22.911 6.763 1.00 93.06 232 ASN A N 1
ATOM 1761 C CA . ASN A 1 232 ? 13.520 23.338 7.728 1.00 93.06 232 ASN A CA 1
ATOM 1762 C C . ASN A 1 232 ? 12.281 23.918 7.029 1.00 93.06 232 ASN A C 1
ATOM 1764 O O . ASN A 1 232 ? 11.166 23.576 7.404 1.00 93.06 232 ASN A O 1
ATOM 1768 N N . ALA A 1 233 ? 12.469 24.694 5.956 1.00 95.00 233 ALA A N 1
ATOM 1769 C CA . ALA A 1 233 ? 11.368 25.245 5.166 1.00 95.00 233 ALA A CA 1
ATOM 1770 C C . ALA A 1 233 ? 10.481 24.151 4.536 1.00 95.00 233 ALA A C 1
ATOM 1772 O O . ALA A 1 233 ? 9.260 24.277 4.513 1.00 95.00 233 ALA A O 1
ATOM 1773 N N . GLU A 1 234 ? 11.068 23.047 4.056 1.00 93.00 234 GLU A N 1
ATOM 1774 C CA . GLU A 1 234 ? 10.291 21.904 3.553 1.00 93.00 234 GLU A CA 1
ATOM 1775 C C . GLU A 1 234 ? 9.510 21.197 4.664 1.00 93.00 234 GLU A C 1
ATOM 1777 O O . GLU A 1 234 ? 8.383 20.758 4.430 1.00 93.00 234 GLU A O 1
ATOM 1782 N N . CYS A 1 235 ? 10.091 21.091 5.863 1.00 93.88 235 CYS A N 1
ATOM 1783 C CA . CYS A 1 235 ? 9.402 20.540 7.026 1.00 93.88 235 CYS A CA 1
ATOM 1784 C C . CYS A 1 235 ? 8.231 21.430 7.468 1.00 93.88 235 CYS A C 1
ATOM 1786 O O . CYS A 1 235 ? 7.143 20.920 7.720 1.00 93.88 235 CYS A O 1
ATOM 1788 N N . GLU A 1 236 ? 8.416 22.749 7.504 1.00 92.94 236 GLU A N 1
ATOM 1789 C CA . GLU A 1 236 ? 7.364 23.718 7.844 1.00 92.94 236 GLU A CA 1
ATOM 1790 C C . GLU A 1 236 ? 6.214 23.707 6.825 1.00 92.94 236 GLU A C 1
ATOM 1792 O O . GLU A 1 236 ? 5.047 23.806 7.201 1.00 92.94 236 GLU A O 1
ATOM 1797 N N . ALA A 1 237 ? 6.520 23.504 5.540 1.00 92.94 237 ALA A N 1
ATOM 1798 C CA . ALA A 1 237 ? 5.516 23.391 4.482 1.00 92.94 237 ALA A CA 1
ATOM 1799 C C . ALA A 1 237 ? 4.673 22.099 4.551 1.00 92.94 237 ALA A C 1
ATOM 1801 O O . ALA A 1 237 ? 3.673 21.975 3.839 1.00 92.94 237 ALA A O 1
ATOM 1802 N N . LYS A 1 238 ? 5.074 21.118 5.369 1.00 92.81 238 LYS A N 1
ATOM 1803 C CA . LYS A 1 238 ? 4.406 19.818 5.530 1.00 92.81 238 LYS A CA 1
ATOM 1804 C C . LYS A 1 238 ? 4.168 19.541 7.019 1.00 92.81 238 LYS A C 1
ATOM 1806 O O . LYS A 1 238 ? 4.871 18.707 7.599 1.00 92.81 238 LYS A O 1
ATOM 1811 N N . PRO A 1 239 ? 3.196 20.240 7.636 1.00 93.44 239 PRO A N 1
ATOM 1812 C CA . PRO A 1 239 ? 2.930 20.111 9.060 1.00 93.44 239 PRO A CA 1
ATOM 1813 C C . PRO A 1 239 ? 2.510 18.687 9.432 1.00 93.44 239 PRO A C 1
ATOM 1815 O O . PRO A 1 239 ? 2.025 17.913 8.605 1.00 93.44 239 PRO A O 1
ATOM 1818 N N . GLU A 1 240 ? 2.698 18.361 10.706 1.00 95.81 240 GLU A N 1
ATOM 1819 C CA . GLU A 1 240 ? 2.308 17.079 11.284 1.00 95.81 240 GLU A CA 1
ATOM 1820 C C . GLU A 1 240 ? 0.811 16.806 11.101 1.00 95.81 240 GLU A C 1
ATOM 1822 O O . GLU A 1 240 ? -0.025 17.707 11.198 1.00 95.81 240 GLU A O 1
ATOM 1827 N N . VAL A 1 241 ? 0.464 15.536 10.897 1.00 95.44 241 VAL A N 1
ATOM 1828 C CA . VAL A 1 241 ? -0.926 15.098 10.739 1.00 95.44 241 VAL A CA 1
ATOM 1829 C C . VAL A 1 241 ? -1.313 14.226 11.921 1.00 95.44 241 VAL A C 1
ATOM 1831 O O . VAL A 1 241 ? -0.600 13.290 12.273 1.00 95.44 241 VAL A O 1
ATOM 1834 N N . THR A 1 242 ? -2.450 14.533 12.539 1.00 95.69 242 THR A N 1
ATOM 1835 C CA . THR A 1 242 ? -2.962 13.805 13.704 1.00 95.69 242 THR A CA 1
ATOM 1836 C C . THR A 1 242 ? -4.154 12.949 13.302 1.0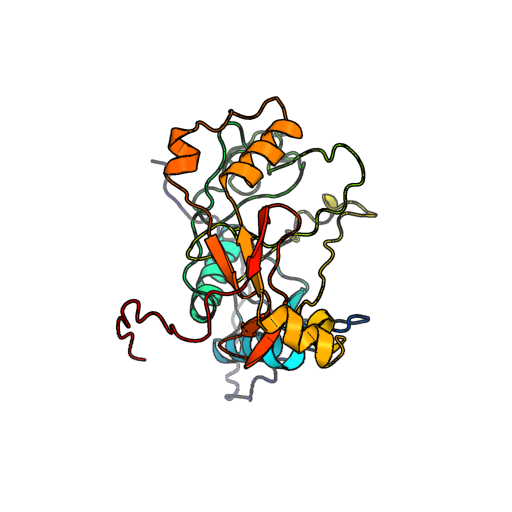0 95.69 242 THR A C 1
ATOM 1838 O O . THR A 1 242 ? -5.115 13.451 12.722 1.00 95.69 242 THR A O 1
ATOM 1841 N N . TRP A 1 243 ? -4.110 11.667 13.650 1.00 94.62 243 TRP A N 1
ATOM 1842 C CA . TRP A 1 243 ? -5.164 10.697 13.368 1.00 94.62 243 TRP A CA 1
ATOM 1843 C C . TRP A 1 243 ? -5.688 10.076 14.659 1.00 94.62 243 TRP A C 1
ATOM 1845 O O . TRP A 1 243 ? -4.876 9.775 15.532 1.00 94.62 243 TRP A O 1
ATOM 1855 N N . PRO A 1 244 ? -6.999 9.803 14.788 1.00 96.12 244 PRO A N 1
ATOM 1856 C CA . PRO A 1 244 ? -7.496 8.944 15.858 1.00 96.12 244 PRO A CA 1
ATOM 1857 C C . PRO A 1 244 ? -6.768 7.600 15.837 1.00 96.12 244 PRO A C 1
ATOM 1859 O O . PRO A 1 244 ? -6.614 7.001 14.768 1.00 96.12 244 PRO A O 1
ATOM 1862 N N . LEU A 1 245 ? -6.335 7.118 17.002 1.00 96.94 245 LEU A N 1
ATOM 1863 C CA . LEU A 1 245 ? -5.632 5.838 17.108 1.00 96.94 245 LEU A CA 1
ATOM 1864 C C . LEU A 1 245 ? -6.592 4.679 16.812 1.00 96.94 245 LEU A C 1
ATOM 1866 O O . LEU A 1 245 ? -6.184 3.666 16.256 1.00 96.94 245 LEU A O 1
ATOM 1870 N N . VAL A 1 246 ? -7.886 4.854 17.091 1.00 97.56 246 VAL A N 1
ATOM 1871 C CA . VAL A 1 246 ? -8.956 3.956 16.643 1.00 97.56 246 VAL A CA 1
ATOM 1872 C C . VAL A 1 246 ? -9.750 4.637 15.533 1.00 97.56 246 VAL A C 1
ATOM 1874 O O . VAL A 1 246 ? -10.379 5.670 15.754 1.00 97.56 246 VAL A O 1
ATOM 1877 N N . ARG A 1 247 ? -9.757 4.045 14.334 1.00 94.19 247 ARG A N 1
ATOM 1878 C CA . ARG A 1 247 ? -10.522 4.543 13.179 1.00 94.19 247 ARG A CA 1
ATOM 1879 C C . ARG A 1 247 ? -11.627 3.574 12.797 1.00 94.19 247 ARG A C 1
ATOM 1881 O O . ARG A 1 247 ? -11.426 2.365 12.835 1.00 94.19 247 ARG A O 1
ATOM 1888 N N . THR A 1 248 ? -12.755 4.117 12.354 1.00 95.25 248 THR A N 1
ATOM 1889 C CA . THR A 1 248 ? -13.839 3.347 11.735 1.00 95.25 248 THR A CA 1
ATOM 1890 C C . THR A 1 248 ? -13.680 3.382 10.221 1.00 95.25 248 THR A C 1
ATOM 1892 O O . THR A 1 248 ? -13.616 4.455 9.619 1.00 95.25 248 THR A O 1
ATOM 1895 N N . HIS A 1 249 ? -13.606 2.212 9.593 1.00 92.94 249 HIS A N 1
ATOM 1896 C CA . HIS A 1 249 ? -13.513 2.102 8.143 1.00 92.94 249 HIS A CA 1
ATOM 1897 C C . HIS A 1 249 ? -14.824 2.585 7.489 1.00 92.94 249 HIS A C 1
ATOM 1899 O O . HIS A 1 249 ? -15.879 2.043 7.812 1.00 92.94 249 HIS A O 1
ATOM 1905 N N . PRO A 1 250 ? -14.797 3.513 6.513 1.00 89.25 250 PRO A N 1
ATOM 1906 C CA . PRO A 1 250 ? -16.013 4.150 5.991 1.00 89.25 250 PRO A CA 1
ATOM 1907 C C . PRO A 1 250 ? -16.972 3.173 5.293 1.00 89.25 250 PRO A C 1
ATOM 1909 O O . PRO A 1 250 ? -18.182 3.300 5.424 1.00 89.25 250 PRO A O 1
ATOM 1912 N N . VAL A 1 251 ? -16.443 2.159 4.598 1.00 88.50 251 VAL A N 1
ATOM 1913 C CA . VAL A 1 251 ? -17.261 1.119 3.941 1.00 88.50 251 VAL A CA 1
ATOM 1914 C C . VAL A 1 251 ? -17.677 0.004 4.908 1.00 88.50 251 VAL A C 1
ATOM 1916 O O . VAL A 1 251 ? -18.857 -0.263 5.078 1.00 88.50 251 VAL A O 1
ATOM 1919 N N . THR A 1 252 ? -16.714 -0.663 5.555 1.00 91.62 252 THR A N 1
ATOM 1920 C CA . THR A 1 252 ? -16.995 -1.870 6.357 1.00 91.62 252 THR A CA 1
ATOM 1921 C C . THR A 1 252 ? -17.473 -1.594 7.780 1.00 91.62 252 THR A C 1
ATOM 1923 O O . THR A 1 252 ? -17.864 -2.533 8.464 1.00 91.62 252 THR A O 1
ATOM 1926 N N . GLN A 1 253 ? -17.389 -0.347 8.254 1.00 94.06 253 GLN A N 1
ATOM 1927 C CA . GLN A 1 253 ? -17.704 0.072 9.628 1.00 94.06 253 GLN A CA 1
ATOM 1928 C C . GLN A 1 253 ? -16.901 -0.642 10.731 1.00 94.06 253 GLN A C 1
ATOM 1930 O O . GLN A 1 253 ? -17.134 -0.429 11.920 1.00 94.06 253 GLN A O 1
ATOM 1935 N N . ARG A 1 254 ? -15.899 -1.448 10.364 1.00 94.19 254 ARG A N 1
ATOM 1936 C CA . ARG A 1 254 ? -14.988 -2.070 11.325 1.00 94.19 254 ARG A CA 1
ATOM 1937 C C . ARG A 1 254 ? -14.047 -1.041 11.919 1.00 94.19 254 ARG A C 1
ATOM 1939 O O . ARG A 1 254 ? -13.609 -0.114 11.233 1.00 94.19 254 ARG A O 1
ATOM 1946 N N . ARG A 1 255 ? -13.717 -1.243 13.190 1.00 96.44 255 ARG A N 1
ATOM 1947 C CA . ARG A 1 255 ? -12.709 -0.456 13.892 1.00 96.44 255 ARG A CA 1
ATOM 1948 C C . ARG A 1 255 ? -11.335 -1.089 13.712 1.00 96.44 255 ARG A C 1
ATOM 1950 O O . ARG A 1 255 ? -11.207 -2.309 13.711 1.00 96.44 255 ARG A O 1
ATOM 1957 N N . SER A 1 256 ? -10.321 -0.253 13.548 1.00 95.69 256 SER A N 1
ATOM 1958 C CA . SER A 1 256 ? -8.927 -0.672 13.422 1.00 95.69 256 SER A CA 1
ATOM 1959 C C . SER A 1 256 ? -8.005 0.291 14.149 1.00 95.69 256 SER A C 1
ATOM 1961 O O . SER A 1 256 ? -8.305 1.485 14.248 1.00 95.69 256 SER A O 1
ATOM 1963 N N . LEU A 1 257 ? -6.849 -0.211 14.575 1.00 96.75 257 LEU A N 1
ATOM 1964 C CA . LEU A 1 257 ? -5.762 0.646 15.036 1.00 96.75 257 LEU A CA 1
ATOM 1965 C C . LEU A 1 257 ? -5.148 1.424 13.862 1.00 96.75 257 LEU A C 1
ATOM 1967 O O . LEU A 1 257 ? -5.023 0.894 12.758 1.00 96.75 257 LEU A O 1
ATOM 1971 N N . PHE A 1 258 ? -4.765 2.678 14.091 1.00 94.88 258 PHE A N 1
ATOM 1972 C CA . PHE A 1 258 ? -4.105 3.529 13.107 1.00 94.88 258 PHE A CA 1
ATOM 1973 C C . PHE A 1 258 ? -2.907 4.250 13.724 1.00 94.88 258 PHE A C 1
ATOM 1975 O O . PHE A 1 258 ? -3.037 5.276 14.386 1.00 94.88 258 PHE A O 1
ATOM 1982 N N . PHE A 1 259 ? -1.730 3.672 13.507 1.00 93.25 259 PHE A N 1
ATOM 1983 C CA . PHE A 1 259 ? -0.441 4.182 13.958 1.00 93.25 259 PHE A CA 1
ATOM 1984 C C . PHE A 1 259 ? 0.641 3.717 12.984 1.00 93.25 259 PHE A C 1
ATOM 1986 O O . PHE A 1 259 ? 0.460 2.731 12.268 1.00 93.25 259 PHE A O 1
ATOM 1993 N N . ASN A 1 260 ? 1.779 4.403 12.964 1.00 91.81 260 ASN A N 1
ATOM 1994 C CA . ASN A 1 260 ? 2.861 4.067 12.051 1.00 91.81 260 ASN A CA 1
ATOM 1995 C C . ASN A 1 260 ? 4.217 4.062 12.767 1.00 91.81 260 ASN A C 1
ATOM 1997 O O . ASN A 1 260 ? 4.712 5.131 13.107 1.00 91.81 260 ASN A O 1
ATOM 2001 N N . PRO A 1 261 ? 4.864 2.901 12.957 1.00 88.31 261 PRO A N 1
ATOM 2002 C CA . PRO A 1 261 ? 6.182 2.840 13.594 1.00 88.31 261 PRO A CA 1
ATOM 2003 C C . PRO A 1 261 ? 7.282 3.610 12.848 1.00 88.31 261 PRO A C 1
ATOM 2005 O O . PRO A 1 261 ? 8.272 4.002 13.455 1.00 88.31 261 PRO A O 1
ATOM 2008 N N . LYS A 1 262 ? 7.127 3.830 11.536 1.00 86.56 262 LYS A N 1
ATOM 2009 C CA . LYS A 1 262 ? 8.156 4.438 10.679 1.00 86.56 262 LYS A CA 1
ATOM 2010 C C . LYS A 1 262 ? 8.116 5.965 10.647 1.00 86.56 262 LYS A C 1
ATOM 2012 O O . LYS A 1 262 ? 9.125 6.593 10.346 1.00 86.56 262 LYS A O 1
ATOM 2017 N N . ASN A 1 263 ? 6.951 6.565 10.872 1.00 90.31 263 ASN A N 1
ATOM 2018 C CA . ASN A 1 263 ? 6.770 8.021 10.788 1.00 90.31 263 ASN A CA 1
ATOM 2019 C C . ASN A 1 263 ? 5.836 8.603 11.862 1.00 90.31 263 ASN A C 1
ATOM 2021 O O . ASN A 1 263 ? 5.521 9.795 11.828 1.00 90.31 263 ASN A O 1
ATOM 2025 N N . GLY A 1 264 ? 5.390 7.774 12.804 1.00 92.12 264 GLY A N 1
ATOM 2026 C CA . GLY A 1 264 ? 4.694 8.197 14.005 1.00 92.12 264 GLY A CA 1
ATOM 2027 C C . GLY A 1 264 ? 5.672 8.874 14.954 1.00 92.12 264 GLY A C 1
ATOM 2028 O O . GLY A 1 264 ? 6.722 8.330 15.277 1.00 92.12 264 GLY A O 1
ATOM 2029 N N . LEU A 1 265 ? 5.316 10.077 15.380 1.00 93.44 265 LEU A N 1
ATOM 2030 C CA . LEU A 1 265 ? 6.135 10.919 16.236 1.00 93.44 265 LEU A CA 1
ATOM 2031 C C . LEU A 1 265 ? 5.750 10.766 17.707 1.00 93.44 265 LEU A C 1
ATOM 2033 O O . LEU A 1 265 ? 6.610 10.622 18.570 1.00 93.44 265 LEU A O 1
ATOM 2037 N N . ARG A 1 266 ? 4.450 10.826 18.006 1.00 95.38 266 ARG A N 1
ATOM 2038 C CA . ARG A 1 266 ? 3.934 10.748 19.378 1.00 95.38 266 ARG A CA 1
ATOM 2039 C C . ARG A 1 266 ? 2.469 10.333 19.406 1.00 95.38 266 ARG A C 1
ATOM 2041 O O . ARG A 1 266 ? 1.763 10.442 18.404 1.00 95.38 266 ARG A O 1
ATOM 2048 N N . VAL A 1 267 ? 2.018 9.902 20.579 1.00 96.75 267 VAL A N 1
ATOM 2049 C CA . VAL A 1 267 ? 0.600 9.714 20.901 1.00 96.75 267 VAL A CA 1
ATOM 2050 C C . VAL A 1 267 ? 0.158 10.855 21.809 1.00 96.75 267 VAL A C 1
ATOM 2052 O O . VAL A 1 267 ? 0.883 11.238 22.726 1.00 96.75 267 VAL A O 1
ATOM 2055 N N . VAL A 1 268 ? -1.015 11.416 21.535 1.00 97.12 268 VAL A N 1
ATOM 2056 C CA . VAL A 1 268 ? -1.616 12.512 22.304 1.00 97.12 268 VAL A CA 1
ATOM 2057 C C . VAL A 1 268 ? -3.036 12.140 22.715 1.00 97.12 268 VAL A C 1
ATOM 2059 O O . VAL A 1 268 ? -3.663 11.297 22.074 1.00 97.12 268 VAL A O 1
ATOM 2062 N N . ALA A 1 269 ? -3.556 12.777 23.765 1.00 95.62 269 ALA A N 1
ATOM 2063 C CA . ALA A 1 269 ? -4.986 12.724 24.045 1.00 95.62 269 ALA A CA 1
ATOM 2064 C C . ALA A 1 269 ? -5.747 13.282 22.836 1.00 95.62 269 ALA A C 1
ATOM 2066 O O . ALA A 1 269 ? -5.359 14.313 22.273 1.00 95.62 269 ALA A O 1
ATOM 2067 N N . SER A 1 270 ? -6.805 12.598 22.413 1.00 85.00 270 SER A N 1
ATOM 2068 C CA . SER A 1 270 ? -7.708 13.165 21.422 1.00 85.00 270 SER A CA 1
ATOM 2069 C C . SER A 1 270 ? -8.316 14.432 22.017 1.00 85.00 270 SER A C 1
ATOM 2071 O O . SER A 1 270 ? -8.828 14.398 23.132 1.00 85.00 270 SER A O 1
ATOM 2073 N N . ALA A 1 271 ? -8.250 15.552 21.294 1.00 66.06 271 ALA A N 1
ATOM 2074 C CA . ALA A 1 271 ? -9.030 16.725 21.668 1.00 66.06 271 ALA A CA 1
ATOM 2075 C C . ALA A 1 271 ? -10.502 16.287 21.746 1.00 66.06 271 ALA A C 1
ATOM 2077 O O . ALA A 1 271 ? -11.004 15.679 20.800 1.00 66.06 271 ALA A O 1
ATOM 2078 N N . ASP A 1 272 ? -11.122 16.498 22.906 1.00 46.47 272 ASP A N 1
ATOM 2079 C CA . ASP A 1 272 ? -12.388 15.907 23.338 1.00 46.47 272 ASP A CA 1
ATOM 2080 C C . ASP A 1 272 ? -13.470 15.795 22.249 1.00 46.47 272 ASP A C 1
ATOM 2082 O O . ASP A 1 272 ? -13.627 16.652 21.378 1.00 46.47 272 ASP A O 1
ATOM 2086 N N . GLY A 1 273 ? -14.260 14.720 22.329 1.00 42.56 273 GLY A N 1
ATOM 2087 C C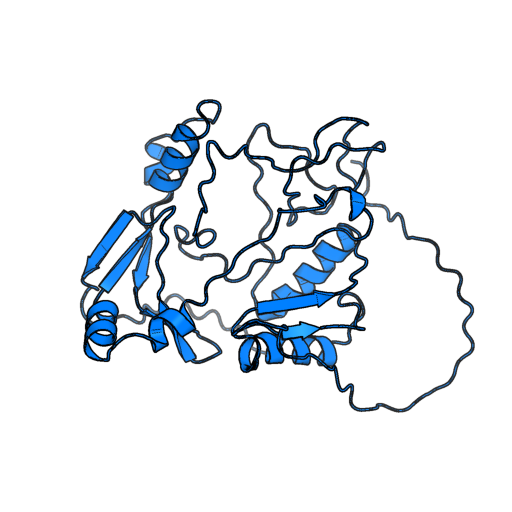A . GLY A 1 273 ? -15.270 14.318 21.352 1.00 42.56 273 GLY A CA 1
ATOM 2088 C C . GLY A 1 273 ? -16.235 15.419 20.900 1.00 42.56 273 GLY A C 1
ATOM 2089 O O . GLY A 1 273 ? -17.289 15.605 21.503 1.00 42.56 273 GLY A O 1
ATOM 2090 N N . ARG A 1 274 ? -15.896 16.085 19.788 1.00 39.72 274 ARG A N 1
ATOM 2091 C CA . ARG A 1 274 ? -16.768 16.777 18.817 1.00 39.72 274 ARG A CA 1
ATOM 2092 C C . ARG A 1 274 ? -15.894 17.423 17.738 1.00 39.72 274 ARG A C 1
ATOM 2094 O O . ARG A 1 274 ? -15.327 18.485 17.950 1.00 39.72 274 ARG A O 1
ATOM 2101 N N . SER A 1 275 ? -15.819 16.808 16.561 1.00 35.28 275 SER A N 1
ATOM 2102 C CA . SER A 1 275 ? -15.729 17.514 15.270 1.00 35.28 275 SER A CA 1
ATOM 2103 C C . SER A 1 275 ? -15.651 16.501 14.130 1.00 35.28 275 SER A C 1
ATOM 2105 O O . SER A 1 275 ? -14.592 16.149 13.620 1.00 35.28 275 SER A O 1
ATOM 2107 N N . GLY A 1 276 ? -16.830 16.091 13.657 1.00 36.47 276 GLY A N 1
ATOM 2108 C CA . GLY A 1 276 ? -17.009 16.015 12.216 1.00 36.47 276 GLY A CA 1
ATOM 2109 C C . GLY A 1 276 ? -16.735 17.413 11.669 1.00 36.47 276 GLY A C 1
ATOM 2110 O O . GLY A 1 276 ? -17.603 18.281 11.710 1.00 36.47 276 GLY A O 1
ATOM 2111 N N . GLY A 1 277 ? -15.491 17.655 11.265 1.00 29.73 277 GLY A N 1
ATOM 2112 C CA . GLY A 1 277 ? -15.134 18.823 10.486 1.00 29.73 277 GLY A CA 1
ATOM 2113 C C . GLY A 1 277 ? -15.785 18.671 9.124 1.00 29.73 277 GLY A C 1
ATOM 2114 O O . GLY A 1 277 ? -15.350 17.860 8.310 1.00 29.73 277 GLY A O 1
ATOM 2115 N N . SER A 1 278 ? -16.853 19.432 8.911 1.00 38.84 278 SER A N 1
ATOM 2116 C CA . SER A 1 278 ? -17.431 19.720 7.609 1.00 38.84 278 SER A CA 1
ATOM 2117 C C . SER A 1 278 ? -16.359 20.343 6.707 1.00 38.84 278 SER A C 1
ATOM 2119 O O . SER A 1 278 ? -16.199 21.560 6.653 1.00 38.84 278 SER A O 1
ATOM 2121 N N . GLY A 1 279 ? -15.591 19.504 6.021 1.00 31.14 279 GLY A N 1
ATOM 2122 C CA . GLY A 1 279 ? -14.759 19.891 4.892 1.00 31.14 279 GLY A CA 1
ATOM 2123 C C . GLY A 1 279 ? -15.511 19.563 3.613 1.00 31.14 279 GLY A C 1
ATOM 2124 O O . GLY A 1 279 ? -15.425 18.437 3.146 1.00 31.14 279 GLY A O 1
ATOM 2125 N N . GLY A 1 280 ? -16.291 20.529 3.117 1.00 29.25 280 GLY A N 1
ATOM 2126 C CA . GLY A 1 280 ? -16.820 20.598 1.751 1.00 29.25 280 GLY A CA 1
ATOM 2127 C C . GLY A 1 280 ? -17.262 19.277 1.122 1.00 29.25 280 GLY A C 1
ATOM 2128 O O . GLY A 1 280 ? -16.521 18.687 0.342 1.00 29.25 280 GLY A O 1
ATOM 2129 N N . GLY A 1 281 ? -18.508 18.877 1.387 1.00 26.94 281 GLY A N 1
ATOM 2130 C CA . GLY A 1 281 ? -19.235 17.962 0.513 1.00 26.94 281 GLY A CA 1
ATOM 2131 C C . GLY A 1 281 ? -19.404 18.605 -0.862 1.00 26.94 281 GLY A C 1
ATOM 2132 O O . GLY A 1 281 ? -20.376 19.313 -1.111 1.00 26.94 281 GLY A O 1
ATOM 2133 N N . GLY A 1 282 ? -18.425 18.389 -1.736 1.00 27.05 282 GLY A N 1
ATOM 2134 C CA . GLY A 1 282 ? -18.626 18.457 -3.170 1.00 27.05 282 GLY A CA 1
ATOM 2135 C C . GLY A 1 282 ? -19.485 17.264 -3.548 1.00 27.05 282 GLY A C 1
ATOM 2136 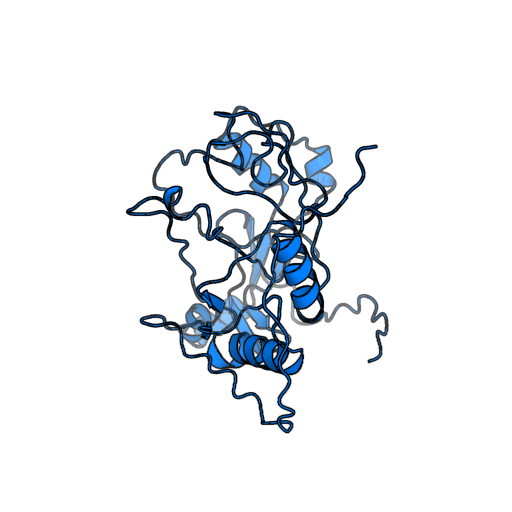O O . GLY A 1 282 ? -19.018 16.129 -3.514 1.00 27.05 282 GLY A O 1
ATOM 2137 N N . ASN A 1 283 ? -20.752 17.543 -3.826 1.00 29.03 283 ASN A N 1
ATOM 2138 C CA . ASN A 1 283 ? -21.697 16.606 -4.401 1.00 29.03 283 ASN A CA 1
ATOM 2139 C C . ASN A 1 283 ? -21.054 15.962 -5.642 1.00 29.03 283 ASN A C 1
ATOM 2141 O O . ASN A 1 283 ? -20.753 16.654 -6.614 1.00 29.03 283 ASN A O 1
ATOM 2145 N N . VAL A 1 284 ? -20.819 14.655 -5.601 1.00 32.88 284 VAL A N 1
ATOM 2146 C CA . VAL A 1 284 ? -20.713 13.835 -6.808 1.00 32.88 284 VAL A CA 1
ATOM 2147 C C . VAL A 1 284 ? -21.864 12.856 -6.708 1.00 32.88 284 VAL A C 1
ATOM 2149 O O . VAL A 1 284 ? -21.784 11.830 -6.038 1.00 32.88 284 VAL A O 1
ATOM 2152 N N . ASP A 1 285 ? -22.982 13.295 -7.278 1.00 30.28 285 ASP A N 1
ATOM 2153 C CA . ASP A 1 285 ? -24.119 12.452 -7.596 1.00 30.28 285 ASP A CA 1
ATOM 2154 C C . ASP A 1 285 ? -23.678 11.345 -8.572 1.00 30.28 285 ASP A C 1
ATOM 2156 O O . ASP A 1 285 ? -22.968 11.632 -9.538 1.00 30.28 285 ASP A O 1
ATOM 2160 N N . ALA A 1 286 ? -24.203 10.139 -8.316 1.00 33.12 286 ALA A N 1
ATOM 2161 C CA . ALA A 1 286 ? -24.258 8.931 -9.156 1.00 33.12 286 ALA A CA 1
ATOM 2162 C C . ALA A 1 286 ? -22.956 8.147 -9.421 1.00 33.12 286 ALA A C 1
ATOM 2164 O O . ALA A 1 286 ? -22.063 8.621 -10.157 1.00 33.12 286 ALA A O 1
#

pLDDT: mean 81.52, std 20.34, range [26.94, 98.56]

Sequence (286 aa):
SGGCNDASPSTAVGTSGIATEAGSSNVTYSRLPNSPFGIEVRGLQLLHATDDEFRSIVGGMFSVGHGMLVARDQRLAPRDVQTLLGRFGRYFGAPVPYVRWPGQSPGLRCCHSLSLLGNYRAREEDELGTGAKVGERIGEFKPAVEELREWHMDNSFMPHPQVAISLYAPSNLTDALPSEGGETAFASLVSAYEALSPQEASTLASLSSVHSWCEFMRFLEMRDPSRRKVTNAECEAKPEVTWPLVRTHPVTQRRSLFFNPKNGLRVVASADGRSGGSGGGGNVDA

Secondary structure (DSSP, 8-state):
-------PPP------------------EEEPTT-SS-EEE-S--TTT--HHHHHHHHHHHHHTTTT-EEE-S----HHHHHHHHHHHHHHH-SPPPP-PPTTPPPPPTT-TT---BS--B-SSTTGGG--PPTT-B-SB----SSS------TTTTSSS----------GGGGGGS-SS--PPP---HHHHHHTS-HHHHHHHHTEEEEE-HHHHHHHHHHH-TTSPPPPHHHHHTS--EEEESEEE-TTT--EEE---TTTEEEEEEPP-S-------------

Radius of gyration: 21.89 Å; chains: 1; bounding box: 51×46×64 Å

Organism: Chrysotila carterae (NCBI:txid13221)

InterPro domains:
  IPR003819 TauD/TfdA-like domain [PF02668] (61-263)
  IPR042098 Glutarate 2-hydroxylase superfamily [G3DSA:3.60.130.10] (30-276)
  IPR051323 Alpha-ketoglutarate-dependent sulfate ester dioxygenase-like [PTHR30468] (36-264)

Foldseek 3Di:
DPDPDDPDDDDDDDDDDDDDDDDDPPQDWDADPPDPAEIEGEPDALLPDDLVSVVVQVVCCVPGRVNHYHYPDHADQLVSVLSSQCSCCVPQNHQDFDDDDPPAAADQPVNRSDFAADQDFDCPACVSVRRDHGRHGGGDDDDDPDPDPFFFAAPPLAPDGRPDDDDDDHPVCPVVDDPDDPDDDDDFQLVVLVPDDPVVNVVLQQKKWKFFPLQLQVLVCVSPVVDDHDDPVNRVVRDIDIGRQWDQDPPNRGIGGDYTPRGTDDMDGDPDDDDPPPDDPPDDDD